Protein AF-A0A183B3U7-F1 (afdb_monomer_lite)

Organism: NCBI:txid27848

pLDDT: mean 74.32, std 21.77, range [24.73, 94.5]

Structure (mmCIF, N/CA/C/O backbone):
data_AF-A0A183B3U7-F1
#
_entry.id   AF-A0A183B3U7-F1
#
loop_
_atom_site.group_PDB
_atom_site.id
_atom_site.type_symbol
_atom_site.label_atom_id
_atom_site.label_alt_id
_atom_site.label_comp_id
_atom_site.label_asym_id
_atom_site.label_entity_id
_atom_site.label_seq_id
_atom_site.pdbx_PDB_ins_code
_atom_site.Cartn_x
_atom_site.Cartn_y
_atom_site.Cartn_z
_atom_site.occupancy
_atom_site.B_iso_or_equiv
_atom_site.auth_seq_id
_atom_site.auth_comp_id
_atom_site.auth_asym_id
_atom_site.auth_atom_id
_atom_site.pdbx_PDB_model_num
ATOM 1 N N . LEU A 1 1 ? -18.648 48.184 16.252 1.00 61.56 1 LEU A N 1
ATOM 2 C CA . LEU A 1 1 ? -17.280 48.719 16.469 1.00 61.56 1 LEU A CA 1
ATOM 3 C C . LEU A 1 1 ? -16.535 48.654 15.134 1.00 61.56 1 LEU A C 1
ATOM 5 O O . LEU A 1 1 ? -16.661 47.648 14.442 1.00 61.56 1 LEU A O 1
ATOM 9 N N . VAL A 1 2 ? -15.839 49.716 14.714 1.00 62.06 2 VAL A N 1
ATOM 10 C CA . VAL A 1 2 ? -15.055 49.701 13.461 1.00 62.06 2 VAL A CA 1
ATOM 11 C C . VAL A 1 2 ? -13.647 49.232 13.795 1.00 62.06 2 VAL A C 1
ATOM 13 O O . VAL A 1 2 ? -12.900 49.945 14.455 1.00 62.06 2 VAL A O 1
ATOM 16 N N . THR A 1 3 ? -13.293 48.023 13.371 1.00 63.97 3 THR A N 1
ATOM 17 C CA . THR A 1 3 ? -11.969 47.449 13.628 1.00 63.97 3 THR A CA 1
ATOM 18 C C . THR A 1 3 ? -11.055 47.758 12.445 1.00 63.97 3 THR A C 1
ATOM 20 O O . THR A 1 3 ? -11.397 47.459 11.293 1.00 63.97 3 THR A O 1
ATOM 23 N N . THR A 1 4 ? -9.897 48.360 12.699 1.00 65.62 4 THR A N 1
ATOM 24 C CA . THR A 1 4 ? -8.846 48.553 11.693 1.00 65.62 4 THR A CA 1
ATOM 25 C C . THR A 1 4 ? -8.012 47.281 11.597 1.00 65.62 4 THR A C 1
ATOM 27 O O . THR A 1 4 ? -7.423 46.857 12.585 1.00 65.62 4 THR A O 1
ATOM 30 N N . ASN A 1 5 ? -7.978 46.651 10.425 1.00 64.38 5 ASN A N 1
ATOM 31 C CA . ASN A 1 5 ? -7.097 45.510 10.170 1.00 64.38 5 ASN A CA 1
ATOM 32 C C . ASN A 1 5 ? -5.674 46.003 9.825 1.00 64.38 5 ASN A C 1
ATOM 34 O O . ASN A 1 5 ? -5.521 47.135 9.363 1.00 64.38 5 ASN A O 1
ATOM 38 N N . GLU A 1 6 ? -4.655 45.153 9.978 1.00 69.25 6 GLU A N 1
ATOM 39 C CA . GLU A 1 6 ? -3.237 45.435 9.673 1.00 69.25 6 GLU A CA 1
ATOM 40 C C . GLU A 1 6 ? -3.009 45.992 8.254 1.00 69.25 6 GLU A C 1
ATOM 42 O O . GLU A 1 6 ? -2.069 46.742 8.015 1.00 69.25 6 GLU A O 1
ATOM 47 N N . ARG A 1 7 ? -3.920 45.713 7.311 1.00 68.25 7 ARG A N 1
ATOM 48 C CA . ARG A 1 7 ? -3.904 46.257 5.938 1.00 68.25 7 ARG A CA 1
ATOM 49 C C . ARG A 1 7 ? -4.627 47.608 5.765 1.00 68.25 7 ARG A C 1
ATOM 51 O O . ARG A 1 7 ? -5.093 47.894 4.665 1.00 68.25 7 ARG A O 1
ATOM 58 N N . GLN A 1 8 ? -4.823 48.390 6.833 1.00 68.56 8 GLN A N 1
ATOM 59 C CA . GLN A 1 8 ? -5.527 49.695 6.876 1.00 68.56 8 GLN A CA 1
ATOM 60 C C . GLN A 1 8 ? -6.968 49.740 6.318 1.00 68.56 8 GLN A C 1
ATOM 62 O O . GLN A 1 8 ? -7.620 50.786 6.343 1.00 68.56 8 GLN A O 1
ATOM 67 N N . LYS A 1 9 ? -7.537 48.616 5.873 1.00 71.62 9 LYS A N 1
ATOM 68 C CA . LYS A 1 9 ? -8.945 48.534 5.470 1.00 71.62 9 LYS A CA 1
ATOM 69 C C . LYS A 1 9 ? -9.831 48.492 6.713 1.00 71.62 9 LYS A C 1
ATOM 71 O O . LYS A 1 9 ? -9.758 47.557 7.513 1.00 71.62 9 LYS A O 1
ATOM 76 N N . ARG A 1 10 ? -10.676 49.514 6.867 1.00 77.19 10 ARG A N 1
ATOM 77 C CA . ARG A 1 10 ? -11.660 49.618 7.952 1.00 77.19 10 ARG A CA 1
ATOM 78 C C . ARG A 1 10 ? -12.820 48.664 7.668 1.00 77.19 10 ARG A C 1
ATOM 80 O O . ARG A 1 10 ? -13.448 48.766 6.618 1.00 77.19 10 ARG A O 1
ATOM 87 N N . ARG A 1 11 ? -13.100 47.736 8.588 1.00 79.00 11 ARG A N 1
ATOM 88 C CA . ARG A 1 11 ? -14.282 46.862 8.526 1.00 79.00 11 ARG A CA 1
ATOM 89 C C . ARG A 1 11 ? -15.207 47.197 9.685 1.00 79.00 11 ARG A C 1
ATOM 91 O O . ARG A 1 11 ? -14.763 47.314 10.827 1.00 79.00 11 ARG A O 1
ATOM 98 N N . MET A 1 12 ? -16.490 47.361 9.389 1.00 80.81 12 MET A N 1
ATOM 99 C CA . MET A 1 12 ? -17.507 47.442 10.428 1.00 80.81 12 MET A CA 1
ATOM 100 C C . MET A 1 12 ? -17.818 46.019 10.893 1.00 80.81 12 MET A C 1
ATOM 102 O O . MET A 1 12 ? -18.227 45.187 10.087 1.00 80.81 12 MET A O 1
ATOM 106 N N . VAL A 1 13 ? -17.608 45.740 12.179 1.00 79.25 13 VAL A N 1
ATOM 107 C CA . VAL A 1 13 ? -17.987 44.466 12.799 1.00 79.25 13 VAL A CA 1
ATOM 108 C C . VAL A 1 13 ? -19.075 44.751 13.829 1.00 79.25 13 VAL A C 1
ATOM 110 O O . VAL A 1 13 ? -18.902 45.567 14.747 1.00 79.25 13 VAL A O 1
ATOM 113 N N . ILE A 1 14 ? -20.223 44.106 13.640 1.00 82.44 14 ILE A N 1
ATOM 114 C CA . ILE A 1 14 ? -21.350 44.150 14.570 1.00 82.44 14 ILE A CA 1
ATOM 115 C C . ILE A 1 14 ? -21.145 43.022 15.579 1.00 82.44 14 ILE A C 1
ATOM 117 O O . ILE A 1 14 ? -20.903 41.877 15.203 1.00 82.44 14 ILE A O 1
ATOM 121 N N . ASN A 1 15 ? -21.198 43.351 16.868 1.00 78.00 15 ASN A N 1
ATOM 122 C CA . ASN A 1 15 ? -21.017 42.365 17.923 1.00 78.00 15 ASN A CA 1
ATOM 123 C C . ASN A 1 15 ? -22.345 41.641 18.187 1.00 78.00 15 ASN A C 1
ATOM 125 O O . ASN A 1 15 ? -23.131 42.048 19.038 1.00 78.00 15 ASN A O 1
ATOM 129 N N . TYR A 1 16 ? -22.606 40.577 17.427 1.00 78.94 16 TYR A N 1
ATOM 130 C CA . TYR A 1 16 ? -23.866 39.834 17.513 1.00 78.94 16 TYR A CA 1
ATOM 131 C C . TYR A 1 16 ? -24.060 39.097 18.847 1.00 78.94 16 TYR A C 1
ATOM 133 O O . TYR A 1 16 ? -25.197 38.782 19.185 1.00 78.94 16 TYR A O 1
ATOM 141 N N . SER A 1 17 ? -22.992 38.879 19.632 1.00 71.19 17 SER A N 1
ATOM 142 C CA . SER A 1 17 ? -23.075 38.228 20.953 1.00 71.19 17 SER A CA 1
ATOM 143 C C . SER A 1 17 ? -23.914 39.014 21.971 1.00 71.19 17 SER A C 1
ATOM 145 O O . SER A 1 17 ? -24.525 38.419 22.853 1.00 71.19 17 SER A O 1
ATOM 147 N N . GLN A 1 18 ? -23.985 40.342 21.823 1.00 67.81 18 GLN A N 1
ATOM 148 C CA . GLN A 1 18 ? -24.781 41.237 22.671 1.00 67.81 18 GLN A CA 1
ATOM 149 C C . GLN A 1 18 ? -26.177 41.521 22.091 1.00 67.81 18 GLN A C 1
ATOM 151 O O . GLN A 1 18 ? -26.965 42.225 22.716 1.00 67.81 18 GLN A O 1
ATOM 156 N N . ALA A 1 19 ? -26.478 41.002 20.897 1.00 71.25 19 ALA A N 1
ATOM 157 C CA . ALA A 1 19 ? -27.678 41.323 20.135 1.00 71.25 19 ALA A CA 1
ATOM 158 C C . ALA A 1 19 ? -28.488 40.053 19.799 1.00 71.25 19 ALA A C 1
ATOM 160 O O . ALA A 1 19 ? -28.692 39.180 20.642 1.00 71.25 19 ALA A O 1
ATOM 161 N N . ILE A 1 20 ? -28.976 39.977 18.560 1.00 70.69 20 ILE A N 1
ATOM 162 C CA . ILE A 1 20 ? -29.996 39.042 18.072 1.00 70.69 20 ILE A CA 1
ATOM 163 C C . ILE A 1 20 ? -29.653 37.568 18.343 1.00 70.69 20 ILE A C 1
ATOM 165 O O . ILE A 1 20 ? -30.571 36.806 18.628 1.00 70.69 20 ILE A O 1
ATOM 169 N N . ASN A 1 21 ? -28.370 37.176 18.383 1.00 73.44 21 ASN A N 1
ATOM 170 C CA . ASN A 1 21 ? -27.986 35.777 18.627 1.00 73.44 21 ASN A CA 1
ATOM 171 C C . ASN A 1 21 ? -28.478 35.217 19.974 1.00 73.44 21 ASN A C 1
ATOM 173 O O . ASN A 1 21 ? -28.599 34.004 20.098 1.00 73.44 21 ASN A O 1
ATOM 177 N N . ARG A 1 22 ? -28.767 36.059 20.981 1.00 73.44 22 ARG A N 1
ATOM 178 C CA . ARG A 1 22 ? -29.360 35.603 22.255 1.00 73.44 22 ARG A CA 1
ATOM 179 C C . ARG A 1 22 ? -30.858 35.297 22.138 1.00 73.44 22 ARG A C 1
ATOM 181 O O . ARG A 1 22 ? -31.382 34.524 22.934 1.00 73.44 22 ARG A O 1
ATOM 188 N N . PHE A 1 23 ? -31.538 35.930 21.187 1.00 77.12 23 PHE A N 1
ATOM 189 C CA . PHE A 1 23 ? -32.989 35.852 21.001 1.00 77.12 23 PHE A CA 1
ATOM 190 C C . PHE A 1 23 ? -33.396 34.969 19.813 1.00 77.12 23 PHE A C 1
ATOM 192 O O . PHE A 1 23 ? -34.581 34.707 19.632 1.00 77.12 23 PHE A O 1
ATOM 199 N N . THR A 1 24 ? -32.437 34.500 19.012 1.00 78.56 24 THR A N 1
ATOM 200 C CA . THR A 1 24 ? -32.657 33.514 17.948 1.00 78.56 24 THR A CA 1
ATOM 201 C C . THR A 1 24 ? -32.387 32.107 18.454 1.00 78.56 24 THR A C 1
ATOM 203 O O . THR A 1 24 ? -31.356 31.866 19.084 1.00 78.56 24 THR A O 1
ATOM 206 N N . LEU A 1 25 ? -33.280 31.172 18.127 1.00 79.75 25 LEU A N 1
ATOM 207 C CA . LEU A 1 25 ? -33.029 29.748 18.314 1.00 79.75 25 LEU A CA 1
ATOM 208 C C . LEU A 1 25 ? -31.779 29.355 17.509 1.00 79.75 25 LEU A C 1
ATOM 210 O O . LEU A 1 25 ? -31.653 29.696 16.332 1.00 79.75 25 LEU A O 1
ATOM 214 N N . LEU A 1 26 ? -30.810 28.723 18.175 1.00 75.88 26 LEU A N 1
ATOM 215 C CA . LEU A 1 26 ? -29.579 28.282 17.530 1.00 75.88 26 LEU A CA 1
ATOM 216 C C . LEU A 1 26 ? -29.853 26.945 16.829 1.00 75.88 26 LEU A C 1
ATOM 218 O O . LEU A 1 26 ? -29.679 25.878 17.415 1.00 75.88 26 LEU A O 1
ATOM 222 N N . ASP A 1 27 ? -30.282 27.011 15.572 1.00 79.44 27 ASP A N 1
ATOM 223 C CA . ASP A 1 27 ? -30.601 25.836 14.750 1.00 79.44 27 ASP A CA 1
ATOM 224 C C . ASP A 1 27 ? -29.316 25.208 14.190 1.00 79.44 27 ASP A C 1
ATOM 226 O O . ASP A 1 27 ? -29.067 25.183 12.982 1.00 79.44 27 ASP A O 1
ATOM 230 N N . ALA A 1 28 ? -28.429 24.760 15.080 1.00 81.81 28 ALA A N 1
ATOM 231 C CA . ALA A 1 28 ? -27.174 24.145 14.680 1.00 81.81 28 ALA A CA 1
ATOM 232 C C . ALA A 1 28 ? -27.459 22.889 13.842 1.00 81.81 28 ALA A C 1
ATOM 234 O O . ALA A 1 28 ? -28.033 21.917 14.333 1.00 81.81 28 ALA A O 1
ATOM 235 N N . TYR A 1 29 ? -27.040 22.908 12.573 1.00 81.88 29 TYR A N 1
ATOM 236 C CA . TYR A 1 29 ? -27.127 21.733 11.713 1.00 81.88 29 TYR A CA 1
ATOM 237 C C . TYR A 1 29 ? -26.327 20.590 12.355 1.00 81.88 29 TYR A C 1
ATOM 239 O O . TYR A 1 29 ? -25.162 20.809 12.711 1.00 81.88 29 TYR A O 1
ATOM 247 N N . PRO A 1 30 ? -26.905 19.385 12.509 1.00 83.25 30 PRO A N 1
ATOM 248 C CA . PRO A 1 30 ? -26.203 18.254 13.096 1.00 83.25 30 PRO A CA 1
ATOM 249 C C . PRO A 1 30 ? -25.119 17.774 12.126 1.00 83.25 30 PRO A C 1
ATOM 251 O O . PRO A 1 30 ? -25.337 16.915 11.272 1.00 83.25 30 PRO A O 1
ATOM 254 N N . LEU A 1 31 ? -23.936 18.374 12.233 1.00 82.69 31 LEU A N 1
ATOM 255 C CA . LEU A 1 31 ? -22.765 17.960 11.479 1.00 82.69 31 LEU A CA 1
ATOM 256 C C . LEU A 1 31 ? -22.239 16.641 12.065 1.00 82.69 31 LEU A C 1
ATOM 258 O O . LEU A 1 31 ? -22.075 16.538 13.285 1.00 82.69 31 LEU A O 1
ATOM 262 N N . PRO A 1 32 ? -21.958 15.632 11.221 1.00 82.31 32 PRO A N 1
ATOM 263 C CA . PRO A 1 32 ? -21.314 14.411 11.679 1.00 82.31 32 PRO A CA 1
ATOM 264 C C . PRO A 1 32 ? -19.932 14.731 12.252 1.00 82.31 32 PRO A C 1
ATOM 266 O O . PRO A 1 32 ? -19.272 15.693 11.843 1.00 82.31 32 PRO A O 1
ATOM 269 N N . ARG A 1 33 ? -19.471 13.905 13.194 1.00 83.44 33 ARG A N 1
ATOM 270 C CA . ARG A 1 33 ? -18.107 14.027 13.711 1.00 83.44 33 ARG A CA 1
ATOM 271 C C . ARG A 1 33 ? -17.104 13.772 12.589 1.00 83.44 33 ARG A C 1
ATOM 273 O O . ARG A 1 33 ? -17.337 12.959 11.696 1.00 83.44 33 ARG A O 1
ATOM 280 N N . ILE A 1 34 ? -15.970 14.467 12.657 1.00 85.38 34 ILE A N 1
ATOM 281 C CA . ILE A 1 34 ? -14.902 14.355 11.655 1.00 85.38 34 ILE A CA 1
ATOM 282 C C . ILE A 1 34 ? -14.415 12.901 11.552 1.00 85.38 34 ILE A C 1
ATOM 284 O O . ILE A 1 34 ? -14.189 12.412 10.449 1.00 85.38 34 ILE A O 1
ATOM 288 N N . ASP A 1 35 ? -14.342 12.180 12.671 1.00 81.44 35 ASP A N 1
ATOM 289 C CA . ASP A 1 35 ? -13.915 10.778 12.697 1.00 81.44 35 ASP A CA 1
ATOM 290 C C . ASP A 1 35 ? -14.863 9.868 11.896 1.00 81.44 35 ASP A C 1
ATOM 292 O O . ASP A 1 35 ? -14.411 9.088 11.053 1.00 81.44 35 ASP A O 1
ATOM 296 N N . ASP A 1 36 ? -16.178 10.045 12.062 1.00 77.75 36 ASP A N 1
ATOM 297 C CA . ASP A 1 36 ? -17.201 9.291 11.327 1.00 77.75 36 ASP A CA 1
ATOM 298 C C . ASP A 1 36 ? -17.082 9.549 9.816 1.00 77.75 36 ASP A C 1
ATOM 300 O O . ASP A 1 36 ? -17.118 8.617 9.006 1.00 77.75 36 ASP A O 1
ATOM 304 N N . LEU A 1 37 ? -16.840 10.806 9.433 1.00 78.06 37 LEU A N 1
ATOM 305 C CA . LEU A 1 37 ? -16.644 11.212 8.043 1.00 78.06 37 LEU A CA 1
ATOM 306 C C . LEU A 1 37 ? -15.375 10.597 7.431 1.00 78.06 37 LEU A C 1
ATOM 308 O O . LEU A 1 37 ? -15.417 10.056 6.323 1.00 78.06 37 LEU A O 1
ATOM 312 N N . THR A 1 38 ? -14.256 10.621 8.161 1.00 78.19 38 THR A N 1
ATOM 313 C CA . THR A 1 38 ? -12.991 10.042 7.679 1.00 78.19 38 THR A CA 1
ATOM 314 C C . THR A 1 38 ? -13.091 8.532 7.477 1.00 78.19 38 THR A C 1
ATOM 316 O O . THR A 1 38 ? -12.584 8.015 6.480 1.00 78.19 38 THR A O 1
ATOM 319 N N . SER A 1 39 ? -13.803 7.824 8.359 1.00 79.12 39 SER A N 1
ATOM 320 C CA . SER A 1 39 ? -14.014 6.378 8.239 1.00 79.12 39 SER A CA 1
ATOM 321 C C . SER A 1 39 ? -14.725 5.997 6.931 1.00 79.12 39 SER A C 1
ATOM 323 O O . SER A 1 39 ? -14.320 5.047 6.255 1.00 79.12 39 SER A O 1
ATOM 325 N N . GLY A 1 40 ? -15.724 6.786 6.517 1.00 83.06 40 GLY A N 1
ATOM 326 C CA . GLY A 1 40 ? -16.429 6.605 5.249 1.00 83.06 40 GLY A CA 1
ATOM 327 C C . GLY A 1 40 ? -15.519 6.822 4.041 1.00 83.06 40 GLY A C 1
ATOM 328 O O . GLY A 1 40 ? -15.540 6.032 3.095 1.00 83.06 40 GLY A O 1
ATOM 329 N N . TRP A 1 41 ? -14.658 7.840 4.090 1.00 86.88 41 TRP A N 1
ATOM 330 C CA . TRP A 1 41 ? -13.725 8.147 3.003 1.00 86.88 41 TRP A CA 1
ATOM 331 C C . TRP A 1 41 ? -12.688 7.052 2.779 1.00 86.88 41 TRP A C 1
ATOM 333 O O . TRP A 1 41 ? -12.402 6.723 1.629 1.00 86.88 41 TRP A O 1
ATOM 343 N N . TYR A 1 42 ? -12.162 6.440 3.843 1.00 89.06 42 TYR A N 1
ATOM 344 C CA . TYR A 1 42 ? -11.202 5.344 3.696 1.00 89.06 42 TYR A CA 1
ATOM 345 C C . TYR A 1 42 ? -11.813 4.125 2.994 1.00 89.06 42 TYR A C 1
ATOM 347 O O . TYR A 1 42 ? -11.150 3.500 2.167 1.00 89.06 42 TYR A O 1
ATOM 355 N N . ARG A 1 43 ? -13.089 3.812 3.261 1.00 88.75 43 ARG A N 1
ATOM 356 C CA . ARG A 1 43 ? -13.798 2.712 2.583 1.00 88.75 43 ARG A CA 1
ATOM 357 C C . ARG A 1 43 ? -13.990 2.992 1.094 1.00 88.75 43 ARG A C 1
ATOM 359 O O . ARG A 1 43 ? -13.715 2.119 0.278 1.00 88.75 43 ARG A O 1
ATOM 366 N N . VAL A 1 44 ? -14.398 4.212 0.740 1.00 91.81 44 VAL A N 1
ATOM 367 C CA . VAL A 1 44 ? -14.530 4.631 -0.667 1.00 91.81 44 VAL A CA 1
ATOM 368 C C . VAL A 1 44 ? -13.170 4.618 -1.367 1.00 91.81 44 VAL A C 1
ATOM 370 O O . VAL A 1 44 ? -13.053 4.113 -2.479 1.00 91.81 44 VAL A O 1
ATOM 373 N N . ALA A 1 45 ? -12.116 5.105 -0.710 1.00 93.62 45 ALA A N 1
ATOM 374 C CA . ALA A 1 45 ? -10.763 5.076 -1.259 1.00 93.62 45 ALA A CA 1
ATOM 375 C C . ALA A 1 45 ? -10.270 3.639 -1.516 1.00 93.62 45 ALA A C 1
ATOM 377 O O . ALA A 1 45 ? -9.638 3.374 -2.542 1.00 93.62 45 ALA A O 1
ATOM 378 N N . LEU A 1 46 ? -10.590 2.687 -0.633 1.00 92.88 46 LEU A N 1
ATOM 379 C CA . LEU A 1 46 ? -10.277 1.273 -0.850 1.00 92.88 46 LEU A CA 1
ATOM 380 C C . LEU A 1 46 ? -11.005 0.679 -2.061 1.00 92.88 46 LEU A C 1
ATOM 382 O O . LEU A 1 46 ? -10.380 -0.061 -2.821 1.00 92.88 46 LEU A O 1
ATOM 386 N N . ASP A 1 47 ? -12.278 1.017 -2.270 1.00 92.81 47 ASP A N 1
ATOM 387 C CA . ASP A 1 47 ? -13.021 0.589 -3.463 1.00 92.81 47 ASP A CA 1
ATOM 388 C C . ASP A 1 47 ? -12.393 1.163 -4.741 1.00 92.81 47 ASP A C 1
ATOM 390 O O . ASP A 1 47 ? -12.098 0.431 -5.686 1.00 92.81 47 ASP A O 1
ATOM 394 N N . VAL A 1 48 ? -12.070 2.459 -4.745 1.00 93.62 48 VAL A N 1
ATOM 395 C CA . VAL A 1 48 ? -11.425 3.112 -5.895 1.00 93.62 48 VAL A CA 1
ATOM 396 C C . VAL A 1 48 ? -10.079 2.463 -6.220 1.00 93.62 48 VAL A C 1
ATOM 398 O O . VAL A 1 48 ? -9.821 2.150 -7.381 1.00 93.62 48 VAL A O 1
ATOM 401 N N . THR A 1 49 ? -9.226 2.210 -5.220 1.00 93.50 49 THR A N 1
ATOM 402 C CA . THR A 1 49 ? -7.933 1.538 -5.460 1.00 93.50 49 THR A CA 1
ATOM 403 C C . THR A 1 49 ? -8.111 0.124 -6.007 1.00 93.50 49 THR A C 1
ATOM 405 O O . THR A 1 49 ? -7.389 -0.254 -6.927 1.00 93.50 49 THR A O 1
ATOM 408 N N . TYR A 1 50 ? -9.092 -0.633 -5.506 1.00 91.12 50 TYR A N 1
ATOM 409 C CA . TYR A 1 50 ? -9.415 -1.970 -6.009 1.00 91.12 50 TYR A CA 1
ATOM 410 C C . TYR A 1 50 ? -9.863 -1.939 -7.475 1.00 91.12 50 TYR A C 1
ATOM 412 O O . TYR A 1 50 ? -9.375 -2.721 -8.291 1.00 91.12 50 TYR A O 1
ATOM 420 N N . ARG A 1 51 ? -10.750 -1.006 -7.835 1.00 91.94 51 ARG A N 1
ATOM 421 C CA . ARG A 1 51 ? -11.253 -0.856 -9.210 1.00 91.94 51 ARG A CA 1
ATOM 422 C C . ARG A 1 51 ? -10.156 -0.421 -10.169 1.00 91.94 51 ARG A C 1
ATOM 424 O O . ARG A 1 51 ? -10.073 -0.950 -11.272 1.00 91.94 51 ARG A O 1
ATOM 431 N N . LEU A 1 52 ? -9.280 0.489 -9.739 1.00 92.38 52 LEU 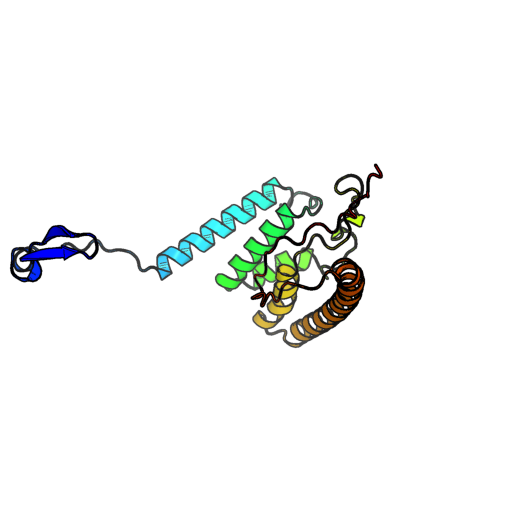A N 1
ATOM 432 C CA . LEU A 1 52 ? -8.100 0.856 -10.517 1.00 92.38 52 LEU A CA 1
ATOM 433 C C . LEU A 1 52 ? -7.232 -0.377 -10.773 1.00 92.38 52 LEU A C 1
ATOM 435 O O . LEU A 1 52 ? -6.977 -0.699 -11.925 1.00 92.38 52 LEU A O 1
ATOM 439 N N . LEU A 1 53 ? -6.834 -1.101 -9.727 1.00 90.62 53 LEU A N 1
ATOM 440 C CA . LEU A 1 53 ? -6.016 -2.312 -9.852 1.00 90.62 53 LEU A CA 1
ATOM 441 C C . LEU A 1 53 ? -6.662 -3.370 -10.752 1.00 90.62 53 LEU A C 1
ATOM 443 O O . LEU A 1 53 ? -5.987 -3.936 -11.609 1.00 90.62 53 LEU A O 1
ATOM 447 N N . SER A 1 54 ? -7.970 -3.576 -10.617 1.00 89.75 54 SER A N 1
ATOM 448 C CA . SER A 1 54 ? -8.736 -4.496 -11.462 1.00 89.75 54 SER A CA 1
ATOM 449 C C . SER A 1 54 ? -8.683 -4.089 -12.936 1.00 89.75 54 SER A C 1
ATOM 451 O O . SER A 1 54 ? -8.426 -4.933 -13.789 1.00 89.75 54 SER A O 1
ATOM 453 N N . ASN A 1 55 ? -8.832 -2.795 -13.241 1.00 89.19 55 ASN A N 1
ATOM 454 C CA . ASN A 1 55 ? -8.708 -2.277 -14.608 1.00 89.19 55 ASN A CA 1
ATOM 455 C C . ASN A 1 55 ? -7.291 -2.447 -15.179 1.00 89.19 55 ASN A C 1
ATOM 457 O O . ASN A 1 55 ? -7.135 -2.602 -16.386 1.00 89.19 55 ASN A O 1
ATOM 461 N N . TRP A 1 56 ? -6.265 -2.425 -14.325 1.00 86.00 56 TRP A N 1
ATOM 462 C CA . TRP A 1 56 ? -4.869 -2.674 -14.703 1.00 86.00 56 TRP A CA 1
ATOM 463 C C . TRP A 1 56 ? -4.508 -4.166 -14.765 1.00 86.00 56 TRP A C 1
ATOM 465 O O . TRP A 1 56 ? -3.337 -4.487 -14.935 1.00 86.00 56 TRP A O 1
ATOM 475 N N . GLY A 1 57 ? -5.478 -5.079 -14.636 1.00 84.69 57 GLY A N 1
ATOM 476 C CA . GLY A 1 57 ? -5.246 -6.522 -14.751 1.00 84.69 57 GLY A CA 1
ATOM 477 C C . GLY A 1 57 ? -4.715 -7.187 -13.477 1.00 84.69 57 GLY A C 1
ATOM 478 O O . GLY A 1 57 ? -4.146 -8.269 -13.554 1.00 84.69 57 GLY A O 1
ATOM 479 N N . TYR A 1 58 ? -4.891 -6.565 -12.304 1.00 83.25 58 TYR A N 1
ATOM 480 C CA . TYR A 1 58 ? -4.602 -7.165 -10.988 1.00 83.25 58 TYR A CA 1
ATOM 481 C C . TYR A 1 58 ? -5.849 -7.766 -10.312 1.00 83.25 58 TYR A C 1
ATOM 483 O O . TYR A 1 58 ? -5.908 -7.877 -9.088 1.00 83.25 58 TYR A O 1
ATOM 491 N N . GLY A 1 59 ? -6.874 -8.112 -11.095 1.00 76.38 59 GLY A N 1
ATOM 492 C CA . GLY A 1 59 ? -8.105 -8.727 -10.600 1.00 76.38 59 GLY A CA 1
ATOM 493 C C . GLY A 1 59 ? -7.985 -10.242 -10.407 1.00 76.38 59 GLY A C 1
ATOM 494 O O . GLY A 1 59 ? -7.177 -10.904 -11.046 1.00 76.38 59 GLY A O 1
ATOM 495 N N . GLU A 1 60 ? -8.861 -10.800 -9.573 1.00 62.44 60 GLU A N 1
ATOM 496 C CA . GLU A 1 60 ? -8.898 -12.221 -9.177 1.00 62.44 60 GLU A CA 1
ATOM 497 C C . GLU A 1 60 ? -9.038 -13.207 -10.362 1.00 62.44 60 GLU A C 1
ATOM 499 O O . GLU A 1 60 ? -8.686 -14.376 -10.247 1.00 62.44 60 GLU A O 1
ATOM 504 N N . ALA A 1 61 ? -9.514 -12.730 -11.520 1.00 57.91 61 ALA A N 1
ATOM 505 C CA . ALA A 1 61 ? -9.794 -13.531 -12.714 1.00 57.91 61 ALA A CA 1
ATOM 506 C C . ALA A 1 61 ? -8.748 -13.413 -13.843 1.00 57.91 61 ALA A C 1
ATOM 508 O O . ALA A 1 61 ? -8.882 -14.092 -14.860 1.00 57.91 61 ALA A O 1
ATOM 509 N N . GLN A 1 62 ? -7.730 -12.552 -13.721 1.00 54.44 62 GLN A N 1
ATOM 510 C CA . GLN A 1 62 ? -6.752 -12.315 -14.790 1.00 54.44 62 GLN A CA 1
ATOM 511 C C . GLN A 1 62 ? -5.327 -12.433 -14.244 1.00 54.44 62 GLN A C 1
ATOM 513 O O . GLN A 1 62 ? -4.981 -11.808 -13.247 1.00 54.44 62 GLN A O 1
ATOM 518 N N . GLY A 1 63 ? -4.509 -13.273 -14.891 1.00 53.69 63 GLY A N 1
ATOM 519 C CA . GLY A 1 63 ? -3.101 -13.466 -14.545 1.00 53.69 63 GLY A CA 1
ATOM 520 C C . GLY A 1 63 ? -2.378 -12.122 -14.502 1.00 53.69 63 GLY A C 1
ATOM 521 O O . GLY A 1 63 ? -2.384 -11.393 -15.492 1.00 53.69 63 GLY A O 1
ATOM 522 N N . GLY A 1 64 ? -1.825 -11.800 -13.331 1.00 66.31 64 GLY A N 1
ATOM 523 C CA . GLY A 1 64 ? -1.398 -10.451 -12.966 1.00 66.31 64 GLY A CA 1
ATOM 524 C C . GLY A 1 64 ? -0.546 -9.752 -14.026 1.00 66.31 64 GLY A C 1
ATOM 525 O O . GLY A 1 64 ? 0.442 -10.301 -14.515 1.00 66.31 64 GLY A O 1
ATOM 526 N N . ALA A 1 65 ? -0.922 -8.515 -14.348 1.00 77.00 65 ALA A N 1
ATOM 527 C CA . ALA A 1 65 ? -0.165 -7.658 -15.250 1.00 77.00 65 ALA A CA 1
ATOM 528 C C . ALA A 1 65 ? 1.247 -7.336 -14.717 1.00 77.00 65 ALA A C 1
ATOM 530 O O . ALA A 1 65 ? 1.525 -7.394 -13.512 1.00 77.00 65 ALA A O 1
ATOM 531 N N . ALA A 1 66 ? 2.149 -6.950 -15.624 1.00 81.50 66 ALA A N 1
ATOM 532 C CA . ALA A 1 66 ? 3.501 -6.528 -15.269 1.00 81.50 66 ALA A CA 1
ATOM 533 C C . ALA A 1 66 ? 3.474 -5.308 -14.333 1.00 81.50 66 ALA A C 1
ATOM 535 O O . ALA A 1 66 ? 2.739 -4.345 -14.559 1.00 81.50 66 ALA A O 1
ATOM 536 N N . LEU A 1 67 ? 4.295 -5.348 -13.279 1.00 86.06 67 LEU A N 1
ATOM 537 C CA . LEU A 1 67 ? 4.368 -4.269 -12.301 1.00 86.06 67 LEU A CA 1
ATOM 538 C C . LEU A 1 67 ? 4.966 -3.015 -12.936 1.00 86.06 67 LEU A C 1
ATOM 540 O O . LEU A 1 67 ? 6.133 -2.980 -13.298 1.00 86.06 67 LEU A O 1
ATOM 544 N N . THR A 1 68 ? 4.165 -1.960 -13.030 1.00 88.94 68 THR A N 1
ATOM 545 C CA . THR A 1 68 ? 4.613 -0.621 -13.424 1.00 88.94 68 THR A CA 1
ATOM 546 C C . THR A 1 68 ? 4.877 0.234 -12.174 1.00 88.94 68 THR A C 1
ATOM 548 O O . THR A 1 68 ? 4.324 -0.041 -11.102 1.00 88.94 68 THR A O 1
ATOM 551 N N . PRO A 1 69 ? 5.675 1.317 -12.255 1.00 88.88 69 PRO A N 1
ATOM 552 C CA . PRO A 1 69 ? 5.865 2.216 -11.116 1.00 88.88 69 PRO A CA 1
ATOM 553 C C . PRO A 1 69 ? 4.551 2.880 -10.676 1.00 88.88 69 PRO A C 1
ATOM 555 O O . PRO A 1 69 ? 4.363 3.146 -9.492 1.00 88.88 69 PRO A O 1
ATOM 558 N N . PHE A 1 70 ? 3.618 3.102 -11.606 1.00 89.62 70 PHE A N 1
ATOM 559 C CA . PHE A 1 70 ? 2.296 3.647 -11.300 1.00 89.62 70 PHE A CA 1
ATOM 560 C C . PHE A 1 70 ? 1.438 2.649 -10.512 1.00 89.62 70 PHE A C 1
ATOM 562 O O . PHE A 1 70 ? 0.898 2.983 -9.459 1.00 89.62 70 PHE A O 1
ATOM 569 N N . THR A 1 71 ? 1.370 1.394 -10.959 1.00 91.25 71 THR A N 1
ATOM 570 C CA . THR A 1 71 ? 0.625 0.347 -10.245 1.00 91.25 71 THR A CA 1
ATOM 571 C C . THR A 1 71 ? 1.244 0.062 -8.876 1.00 91.25 71 THR A C 1
ATOM 573 O O . THR A 1 71 ? 0.511 -0.136 -7.911 1.00 91.25 71 THR A O 1
ATOM 576 N N . ALA A 1 72 ? 2.573 0.144 -8.740 1.00 90.38 72 ALA A N 1
ATOM 577 C CA . ALA A 1 72 ? 3.253 0.043 -7.447 1.00 90.38 72 ALA A CA 1
ATOM 578 C C . ALA A 1 72 ? 2.852 1.165 -6.465 1.00 90.38 72 ALA A C 1
ATOM 580 O O . ALA A 1 72 ? 2.716 0.916 -5.266 1.00 90.38 72 ALA A O 1
ATOM 581 N N . GLN A 1 73 ? 2.619 2.390 -6.950 1.00 92.00 73 GLN A N 1
ATOM 582 C CA . GLN A 1 73 ? 2.107 3.490 -6.120 1.00 92.00 73 GLN A CA 1
ATOM 583 C C . GLN A 1 73 ? 0.661 3.255 -5.674 1.00 92.00 73 GLN A C 1
ATOM 585 O O . GLN A 1 73 ? 0.329 3.541 -4.523 1.00 92.00 73 GLN A O 1
ATOM 590 N N . ILE A 1 74 ? -0.188 2.706 -6.548 1.00 93.19 74 ILE A N 1
ATOM 591 C CA . ILE A 1 74 ? -1.566 2.350 -6.180 1.00 93.19 74 ILE A CA 1
ATOM 592 C C . ILE A 1 74 ? -1.560 1.257 -5.107 1.00 93.19 74 ILE A C 1
ATOM 594 O O . ILE A 1 74 ? -2.273 1.381 -4.112 1.00 93.19 74 ILE A O 1
ATOM 598 N N . TRP A 1 75 ? -0.714 0.235 -5.258 1.00 93.19 75 TRP A N 1
ATOM 599 C CA . TRP A 1 75 ? -0.510 -0.792 -4.235 1.00 93.19 75 TRP A CA 1
ATOM 600 C C . TRP A 1 75 ? -0.062 -0.192 -2.902 1.00 93.19 75 TRP A C 1
ATOM 602 O O . TRP A 1 75 ? -0.665 -0.477 -1.869 1.00 93.19 75 TRP A O 1
ATOM 612 N N . LEU A 1 76 ? 0.931 0.703 -2.911 1.00 93.56 76 LEU A N 1
ATOM 613 C CA . LEU A 1 76 ? 1.361 1.411 -1.702 1.00 93.56 76 LEU A CA 1
ATOM 614 C C . LEU A 1 76 ? 0.199 2.161 -1.032 1.00 93.56 76 LEU A C 1
ATOM 616 O O . LEU A 1 76 ? 0.023 2.052 0.181 1.00 93.56 76 LEU A O 1
ATOM 620 N N . ALA A 1 77 ? -0.600 2.901 -1.807 1.00 93.69 77 ALA A N 1
ATOM 621 C CA . ALA A 1 77 ? -1.763 3.615 -1.287 1.00 93.69 77 ALA A CA 1
ATOM 622 C C . ALA A 1 77 ? -2.796 2.649 -0.688 1.00 93.69 77 ALA A C 1
ATOM 624 O O . ALA A 1 77 ? -3.305 2.894 0.405 1.00 93.69 77 ALA A O 1
ATOM 625 N N . ARG A 1 78 ? -3.058 1.521 -1.356 1.00 94.25 78 ARG A N 1
ATOM 626 C CA . ARG A 1 78 ? -3.975 0.482 -0.882 1.00 94.25 78 ARG A CA 1
ATOM 627 C C . ARG A 1 78 ? -3.537 -0.101 0.460 1.00 94.25 78 ARG A C 1
ATOM 629 O O . ARG A 1 78 ? -4.333 -0.116 1.396 1.00 94.25 78 ARG A O 1
ATOM 636 N N . PHE A 1 79 ? -2.276 -0.505 0.599 1.00 93.81 79 PHE A N 1
ATOM 637 C CA . PHE A 1 79 ? -1.775 -1.041 1.868 1.00 93.81 79 PHE A CA 1
ATOM 638 C C . PHE A 1 79 ? -1.766 0.007 2.983 1.00 93.81 79 PHE A C 1
ATOM 640 O O . PHE A 1 79 ? -2.149 -0.298 4.113 1.00 93.81 79 PHE A O 1
ATOM 647 N N . ALA A 1 80 ? -1.407 1.255 2.668 1.00 92.81 80 ALA A N 1
ATOM 648 C CA . ALA A 1 80 ? -1.486 2.348 3.631 1.00 92.81 80 ALA A CA 1
ATOM 649 C C . ALA A 1 80 ? -2.923 2.537 4.151 1.00 92.81 80 ALA A C 1
ATOM 651 O O . ALA A 1 80 ? -3.122 2.678 5.357 1.00 92.81 80 ALA A O 1
ATOM 652 N N . LEU A 1 81 ? -3.930 2.483 3.273 1.00 92.50 81 LEU A N 1
ATOM 653 C CA . LEU A 1 81 ? -5.344 2.560 3.653 1.00 92.50 81 LEU A CA 1
ATOM 654 C C . LEU A 1 81 ? -5.787 1.362 4.508 1.00 92.50 81 LEU A C 1
ATOM 656 O O . LEU A 1 81 ? -6.458 1.556 5.522 1.00 92.50 81 LEU A O 1
ATOM 660 N N . LEU A 1 82 ? -5.390 0.138 4.146 1.00 92.75 82 LEU A N 1
ATOM 661 C CA . LEU A 1 82 ? -5.740 -1.073 4.900 1.00 92.75 82 LEU A CA 1
ATOM 662 C C . LEU A 1 82 ? -5.178 -1.049 6.328 1.00 92.75 82 LEU A C 1
ATOM 664 O O . LEU A 1 82 ? -5.901 -1.362 7.275 1.00 92.75 82 LEU A O 1
ATOM 668 N N . ILE A 1 83 ? -3.929 -0.602 6.496 1.00 91.38 83 ILE A N 1
ATOM 669 C CA . ILE A 1 83 ? -3.301 -0.431 7.815 1.00 91.38 83 ILE A CA 1
ATOM 670 C C . ILE A 1 83 ? -4.031 0.636 8.631 1.00 91.38 83 ILE A C 1
ATOM 672 O O . ILE A 1 83 ? -4.284 0.436 9.818 1.00 91.38 83 ILE A O 1
ATOM 676 N N . ARG A 1 84 ? -4.438 1.751 8.008 1.00 89.88 84 ARG A N 1
ATOM 677 C CA . ARG A 1 84 ? -5.215 2.797 8.697 1.00 89.88 84 ARG A CA 1
ATOM 678 C C . ARG A 1 84 ? -6.568 2.297 9.196 1.00 89.88 84 ARG A C 1
ATOM 680 O O . ARG A 1 84 ? -6.967 2.671 10.295 1.00 89.88 84 ARG A O 1
ATOM 687 N N . ILE A 1 85 ? -7.236 1.435 8.431 1.00 91.12 85 ILE A N 1
ATOM 688 C CA . ILE A 1 85 ? -8.507 0.801 8.820 1.00 91.12 85 ILE A CA 1
ATOM 689 C C . ILE A 1 85 ? -8.286 -0.392 9.775 1.00 91.12 85 ILE A C 1
ATOM 691 O O . ILE A 1 85 ? -9.243 -0.923 10.332 1.00 91.12 85 ILE A O 1
ATOM 695 N N . ARG A 1 86 ? -7.028 -0.784 10.027 1.00 91.19 86 ARG A N 1
ATOM 696 C CA . ARG A 1 86 ? -6.631 -1.954 10.831 1.00 91.19 86 ARG A CA 1
ATOM 697 C C . ARG A 1 86 ? -7.119 -3.289 10.269 1.00 91.19 86 ARG A C 1
ATOM 699 O O . ARG A 1 86 ? -7.264 -4.262 11.004 1.00 91.19 86 ARG A O 1
ATOM 706 N N . ASN A 1 87 ? -7.356 -3.354 8.960 1.00 92.88 87 ASN A N 1
ATOM 707 C CA . ASN A 1 87 ? -7.704 -4.601 8.291 1.00 92.88 87 ASN A CA 1
ATOM 708 C C . ASN A 1 87 ? -6.427 -5.326 7.840 1.00 92.88 87 ASN A C 1
ATOM 710 O O . ASN A 1 87 ? -6.078 -5.346 6.657 1.00 92.88 87 ASN A O 1
ATOM 714 N N . TYR A 1 88 ? -5.696 -5.865 8.816 1.00 94.50 88 TYR A N 1
ATOM 715 C CA . TYR A 1 88 ? -4.381 -6.467 8.591 1.00 94.50 88 TYR A CA 1
ATOM 716 C C . TYR A 1 88 ? -4.451 -7.815 7.872 1.00 94.50 88 TYR A C 1
ATOM 718 O O . TYR A 1 88 ? -3.542 -8.135 7.118 1.00 94.50 88 TYR A O 1
ATOM 726 N N . GLU A 1 89 ? -5.531 -8.578 8.050 1.00 92.38 89 GLU A N 1
ATOM 727 C CA . GLU A 1 89 ? -5.695 -9.886 7.404 1.00 92.38 89 GLU A CA 1
ATOM 728 C C . GLU A 1 89 ? -5.815 -9.764 5.882 1.00 92.38 89 GLU A C 1
ATOM 730 O O . GLU A 1 89 ? -5.148 -10.478 5.133 1.00 92.38 89 GLU A O 1
ATOM 735 N N . VAL A 1 90 ? -6.637 -8.822 5.403 1.00 92.50 90 VAL A N 1
ATOM 736 C CA . VAL A 1 90 ? -6.755 -8.551 3.963 1.00 92.50 90 VAL A CA 1
ATOM 737 C C . VAL A 1 90 ? -5.440 -7.997 3.422 1.00 92.50 90 VAL A C 1
ATOM 739 O O . VAL A 1 90 ? -4.996 -8.410 2.352 1.00 92.50 90 VAL A O 1
ATOM 742 N N . ALA A 1 91 ? -4.789 -7.114 4.182 1.00 93.56 91 ALA A N 1
ATOM 743 C CA . ALA A 1 91 ? -3.496 -6.564 3.802 1.00 93.56 91 ALA A CA 1
ATOM 744 C C . ALA A 1 91 ? -2.423 -7.654 3.667 1.00 93.56 91 ALA A C 1
ATOM 746 O O . ALA A 1 91 ? -1.669 -7.632 2.700 1.00 93.56 91 ALA A O 1
ATOM 747 N N . GLU A 1 92 ? -2.370 -8.626 4.583 1.00 91.81 92 GLU A N 1
ATOM 748 C CA . GLU A 1 92 ? -1.447 -9.762 4.496 1.00 91.81 92 GLU A CA 1
ATOM 749 C C . GLU A 1 92 ? -1.724 -10.606 3.260 1.00 91.81 92 GLU A C 1
ATOM 751 O O . GLU A 1 92 ? -0.797 -10.903 2.514 1.00 91.81 92 GLU A O 1
ATOM 756 N N . ARG A 1 93 ? -2.988 -10.972 3.027 1.00 91.75 93 ARG A N 1
ATOM 757 C CA . ARG A 1 93 ? -3.378 -11.823 1.898 1.00 91.75 93 ARG A CA 1
ATOM 758 C C . ARG A 1 93 ? -2.968 -11.208 0.567 1.00 91.75 93 ARG A C 1
ATOM 760 O O . ARG A 1 93 ? -2.401 -11.892 -0.280 1.00 91.75 93 ARG A O 1
ATOM 767 N N . GLU A 1 94 ? -3.239 -9.919 0.393 1.00 91.31 94 GLU A N 1
ATOM 768 C CA . GLU A 1 94 ? -2.853 -9.198 -0.815 1.00 91.31 94 GLU A CA 1
ATOM 769 C C . GLU A 1 94 ? -1.338 -9.046 -0.923 1.00 91.31 94 GLU A C 1
ATOM 771 O O . GLU A 1 94 ? -0.772 -9.234 -1.997 1.00 91.31 94 GLU A O 1
ATOM 776 N N . LEU A 1 95 ? -0.653 -8.754 0.181 1.00 90.69 95 LEU A N 1
ATOM 777 C CA . LEU A 1 95 ? 0.791 -8.557 0.169 1.00 90.69 95 LEU A CA 1
ATOM 778 C C . LEU A 1 95 ? 1.566 -9.869 -0.017 1.00 90.69 95 LEU A C 1
ATOM 780 O O . LEU A 1 95 ? 2.640 -9.865 -0.614 1.00 90.69 95 LEU A O 1
ATOM 784 N N . ALA A 1 96 ? 1.003 -10.997 0.418 1.00 89.12 96 ALA A N 1
ATOM 785 C CA . ALA A 1 96 ? 1.566 -12.328 0.222 1.00 89.12 96 ALA A CA 1
ATOM 786 C C . ALA A 1 96 ? 1.735 -12.676 -1.265 1.00 89.12 96 ALA A C 1
ATOM 788 O O . ALA A 1 96 ? 2.653 -13.420 -1.604 1.00 89.12 96 ALA A O 1
ATOM 789 N N . THR A 1 97 ? 0.930 -12.086 -2.162 1.00 86.62 97 THR A N 1
ATOM 790 C CA . THR A 1 97 ? 1.081 -12.263 -3.620 1.00 86.62 97 THR A CA 1
ATOM 791 C C . THR A 1 97 ? 2.430 -11.768 -4.147 1.00 86.62 97 THR A C 1
ATOM 793 O O . THR A 1 97 ? 2.936 -12.295 -5.135 1.00 86.62 97 THR A O 1
ATOM 796 N N . PHE A 1 98 ? 3.052 -10.798 -3.469 1.00 85.44 98 PHE A N 1
ATOM 797 C CA . PHE A 1 98 ? 4.370 -10.276 -3.826 1.00 85.44 98 PHE A CA 1
ATOM 798 C C . PHE A 1 98 ? 5.535 -11.082 -3.230 1.00 85.44 98 PHE A C 1
ATOM 800 O O . PHE A 1 98 ? 6.690 -10.868 -3.612 1.00 85.44 98 PHE A O 1
ATOM 807 N N . GLY A 1 99 ? 5.263 -11.985 -2.284 1.00 85.62 99 GLY A N 1
ATOM 808 C CA . GLY A 1 99 ? 6.284 -12.774 -1.601 1.00 85.62 99 GLY A CA 1
ATOM 809 C C . GLY A 1 99 ? 7.344 -11.900 -0.923 1.00 85.62 99 GLY A C 1
ATOM 810 O O . GLY A 1 99 ? 7.041 -11.100 -0.044 1.00 85.62 99 GLY A O 1
ATOM 811 N N . THR A 1 100 ? 8.609 -12.055 -1.321 1.00 83.81 100 THR A N 1
ATOM 812 C CA . THR A 1 100 ? 9.763 -11.389 -0.689 1.00 83.81 100 THR A CA 1
ATOM 813 C C . THR A 1 100 ? 10.074 -9.986 -1.223 1.00 83.81 100 THR A C 1
ATOM 815 O O . THR A 1 100 ? 11.013 -9.368 -0.731 1.00 83.81 100 THR A O 1
ATOM 818 N N . LEU A 1 101 ? 9.319 -9.456 -2.199 1.00 85.31 101 LEU A N 1
ATOM 819 C CA . LEU A 1 101 ? 9.528 -8.127 -2.822 1.00 85.31 101 LEU A CA 1
ATOM 820 C C . LEU A 1 101 ? 10.910 -7.893 -3.479 1.00 85.31 101 LEU A C 1
ATOM 822 O O . LEU A 1 101 ? 11.184 -6.788 -3.948 1.00 85.31 101 LEU A O 1
ATOM 826 N N . ASP A 1 102 ? 11.756 -8.921 -3.548 1.00 84.88 102 ASP A N 1
ATOM 827 C CA . ASP A 1 102 ? 13.083 -8.909 -4.184 1.00 84.88 102 ASP A CA 1
ATOM 828 C C . ASP A 1 102 ? 13.144 -9.858 -5.400 1.00 84.88 102 ASP A C 1
ATOM 830 O O . ASP A 1 102 ? 14.216 -10.225 -5.877 1.00 84.88 102 ASP A O 1
ATOM 834 N N . ALA A 1 103 ? 11.985 -10.280 -5.910 1.00 85.19 103 ALA A N 1
ATOM 835 C CA . ALA A 1 103 ? 11.895 -11.128 -7.089 1.00 85.19 103 ALA A CA 1
ATOM 836 C C . ALA A 1 103 ? 12.333 -10.367 -8.364 1.00 85.19 103 ALA A C 1
ATOM 838 O O . ALA A 1 103 ? 12.152 -9.150 -8.453 1.00 85.19 103 ALA A O 1
ATOM 839 N N . PRO A 1 104 ? 12.910 -11.045 -9.376 1.00 83.69 104 PRO A N 1
ATOM 840 C CA . PRO A 1 104 ? 13.486 -10.382 -10.552 1.00 83.69 104 PRO A CA 1
ATOM 841 C C . PRO A 1 104 ? 12.458 -9.561 -11.346 1.00 83.69 104 PRO A C 1
ATOM 843 O O . PRO A 1 104 ? 12.791 -8.508 -11.879 1.00 83.69 104 PRO A O 1
ATOM 846 N N . ASN A 1 105 ? 11.191 -9.982 -11.345 1.00 84.31 105 ASN A N 1
ATOM 847 C CA . ASN A 1 105 ? 10.055 -9.284 -11.962 1.00 84.31 105 ASN A CA 1
ATOM 848 C C . ASN A 1 105 ? 9.731 -7.913 -11.332 1.00 84.31 105 ASN A C 1
ATOM 850 O O . ASN A 1 105 ? 8.923 -7.162 -11.871 1.00 84.31 105 ASN A O 1
ATOM 854 N N . VAL A 1 106 ? 10.327 -7.590 -10.184 1.00 85.94 106 VAL A N 1
ATOM 855 C CA . VAL A 1 106 ? 10.166 -6.306 -9.488 1.00 85.94 106 VAL A CA 1
ATOM 856 C C . VAL A 1 106 ? 11.184 -5.263 -9.964 1.00 85.94 106 VAL A C 1
ATOM 858 O O . VAL A 1 106 ? 11.048 -4.072 -9.674 1.00 85.94 106 VAL A O 1
ATOM 861 N N . TYR A 1 107 ? 12.217 -5.676 -10.691 1.00 87.75 107 TYR A N 1
ATOM 862 C CA . TYR A 1 107 ? 13.267 -4.780 -11.162 1.00 87.75 107 TYR A CA 1
ATOM 863 C C . TYR A 1 107 ? 12.968 -4.265 -12.568 1.00 87.75 107 TYR A C 1
ATOM 865 O O . TYR A 1 107 ? 12.439 -4.992 -13.409 1.00 87.75 107 TYR A O 1
ATOM 873 N N . PHE A 1 108 ? 13.367 -3.020 -12.846 1.00 88.06 108 PHE A N 1
ATOM 874 C CA . PHE A 1 108 ? 13.238 -2.418 -14.183 1.00 88.06 108 PHE A CA 1
ATOM 875 C C . PHE A 1 108 ? 13.980 -3.223 -15.260 1.00 88.06 108 PHE A C 1
ATOM 877 O O . PHE A 1 108 ? 13.552 -3.273 -16.408 1.00 88.06 108 PHE A O 1
ATOM 884 N N . GLU A 1 109 ? 15.047 -3.913 -14.859 1.00 88.12 109 GLU A N 1
ATOM 885 C CA . GLU A 1 109 ? 15.898 -4.743 -15.714 1.00 88.12 109 GLU A CA 1
ATOM 886 C C . GLU A 1 109 ? 15.160 -5.947 -16.316 1.00 88.12 109 GLU A C 1
ATOM 888 O O . GLU A 1 109 ? 15.585 -6.473 -17.340 1.00 88.12 109 GLU A O 1
ATOM 893 N N . SER A 1 110 ? 14.036 -6.364 -15.722 1.00 86.19 110 SER A N 1
ATOM 894 C CA . SER A 1 110 ? 13.223 -7.471 -16.240 1.00 86.19 110 SER A CA 1
ATOM 895 C C . SER A 1 110 ? 12.460 -7.133 -17.525 1.00 86.19 110 SER A C 1
ATOM 897 O O . SER A 1 110 ? 12.058 -8.044 -18.245 1.00 86.19 110 SER A O 1
ATOM 899 N N . ALA A 1 111 ? 12.276 -5.844 -17.827 1.00 84.38 111 ALA A N 1
ATOM 900 C CA . ALA A 1 111 ? 11.539 -5.367 -18.994 1.00 84.38 111 ALA A CA 1
ATOM 901 C C . ALA A 1 111 ? 12.333 -4.264 -19.720 1.00 84.38 111 ALA A C 1
ATOM 903 O O . ALA A 1 111 ? 11.961 -3.085 -19.649 1.00 84.38 111 ALA A O 1
ATOM 904 N N . PRO A 1 112 ? 13.425 -4.624 -20.428 1.00 84.19 112 PRO A N 1
ATOM 905 C CA . PRO A 1 112 ? 14.268 -3.654 -21.127 1.00 84.19 112 PRO A CA 1
ATOM 906 C C . PRO A 1 112 ? 13.501 -2.881 -22.209 1.00 84.19 112 PRO A C 1
ATOM 908 O O . PRO A 1 112 ? 13.793 -1.707 -22.434 1.00 84.19 112 PRO A O 1
ATOM 911 N N . ASP A 1 113 ? 12.482 -3.502 -22.810 1.00 86.69 113 ASP A N 1
ATOM 912 C CA . ASP A 1 113 ? 11.629 -2.888 -23.834 1.00 86.69 113 ASP A CA 1
ATOM 913 C C . ASP A 1 113 ? 10.802 -1.718 -23.282 1.00 86.69 113 ASP A C 1
ATOM 915 O O . ASP A 1 113 ? 10.585 -0.718 -23.966 1.00 86.69 113 ASP A O 1
ATOM 919 N N . LEU A 1 114 ? 10.346 -1.826 -22.029 1.00 84.38 114 LEU A N 1
ATOM 920 C CA . LEU A 1 114 ? 9.473 -0.833 -21.402 1.00 84.38 114 LEU A CA 1
ATOM 921 C C . LEU A 1 114 ? 10.271 0.269 -20.686 1.00 84.38 114 LEU A C 1
ATOM 923 O O . LEU A 1 114 ? 9.800 1.402 -20.569 1.00 84.38 114 LEU A O 1
ATOM 927 N N . TYR A 1 115 ? 11.482 -0.048 -20.212 1.00 84.81 115 TYR A N 1
ATOM 928 C CA . TYR A 1 115 ? 12.312 0.852 -19.407 1.00 84.81 115 TYR A CA 1
ATOM 929 C C . TYR A 1 115 ? 13.796 0.833 -19.828 1.00 84.81 115 TYR A C 1
ATOM 931 O O . TYR A 1 115 ? 14.654 0.395 -19.055 1.00 84.81 115 TYR A O 1
ATOM 939 N N . PRO A 1 116 ? 14.146 1.364 -21.015 1.00 86.38 116 PRO A N 1
ATOM 940 C CA . PRO A 1 116 ? 15.526 1.355 -21.490 1.00 86.38 116 PRO A CA 1
ATOM 941 C C . PRO A 1 116 ? 16.442 2.178 -20.574 1.00 86.38 116 PRO A C 1
ATOM 943 O O . PRO A 1 116 ? 16.143 3.322 -20.221 1.00 86.38 116 PRO A O 1
ATOM 946 N N . GLY A 1 117 ? 17.574 1.589 -20.178 1.00 84.38 117 GLY A N 1
ATOM 947 C CA . GLY A 1 117 ? 18.608 2.259 -19.381 1.00 84.38 117 GLY A CA 1
ATOM 948 C C . GLY A 1 117 ? 18.200 2.625 -17.948 1.00 84.38 117 GLY A C 1
ATOM 949 O O . GLY A 1 117 ? 18.891 3.420 -17.308 1.00 84.38 117 GLY A O 1
ATOM 950 N N . ARG A 1 118 ? 17.089 2.081 -17.429 1.00 83.81 118 ARG A N 1
ATOM 951 C CA . ARG A 1 118 ? 16.695 2.240 -16.023 1.00 83.81 118 ARG A CA 1
ATOM 952 C C . ARG A 1 118 ? 17.052 0.987 -15.232 1.00 83.81 118 ARG A C 1
ATOM 954 O O . ARG A 1 118 ? 16.572 -0.096 -15.533 1.00 83.81 118 ARG A O 1
ATOM 961 N N . SER A 1 119 ? 17.830 1.172 -14.171 1.00 82.06 119 SER A N 1
ATOM 962 C CA . SER A 1 119 ? 18.186 0.118 -13.218 1.00 82.06 119 SER A CA 1
ATOM 963 C C . SER A 1 119 ? 17.640 0.440 -11.833 1.00 82.06 119 SER A C 1
ATOM 965 O O . SER A 1 119 ? 17.588 1.603 -11.423 1.00 82.06 119 SER A O 1
ATOM 967 N N . GLY A 1 120 ? 17.234 -0.598 -11.105 1.00 84.44 120 GLY A N 1
ATOM 968 C CA . GLY A 1 120 ? 16.688 -0.490 -9.753 1.00 84.44 120 GLY A CA 1
ATOM 969 C C . GLY A 1 120 ? 15.341 -1.189 -9.570 1.00 84.44 120 GLY A C 1
ATOM 970 O O . GLY A 1 120 ? 14.799 -1.812 -10.481 1.00 84.44 120 GLY A O 1
ATOM 971 N N . SER A 1 121 ? 14.815 -1.089 -8.351 1.00 86.69 121 SER A N 1
ATOM 972 C CA . SER A 1 121 ? 13.533 -1.676 -7.952 1.00 86.69 121 SER A CA 1
ATOM 973 C C . SER A 1 121 ? 12.372 -0.762 -8.346 1.00 86.69 121 SER A C 1
ATOM 975 O O . SER A 1 121 ? 12.395 0.429 -8.034 1.00 86.69 121 SER A O 1
ATOM 977 N N . ILE A 1 122 ? 11.332 -1.333 -8.958 1.00 89.75 122 ILE A N 1
ATOM 978 C CA . ILE A 1 122 ? 10.045 -0.667 -9.229 1.00 89.75 122 ILE A CA 1
ATOM 979 C C . ILE A 1 122 ? 9.295 -0.420 -7.914 1.00 89.75 122 ILE A C 1
ATOM 981 O O . ILE A 1 122 ? 8.586 0.574 -7.759 1.00 89.75 122 ILE A O 1
ATOM 985 N N . ILE A 1 123 ? 9.481 -1.315 -6.940 1.00 89.94 123 ILE A N 1
ATOM 986 C CA . ILE A 1 123 ? 8.842 -1.230 -5.628 1.00 89.94 123 ILE A CA 1
ATOM 987 C C . ILE A 1 123 ? 9.479 -0.118 -4.780 1.00 89.94 123 ILE A C 1
ATOM 989 O O . ILE A 1 123 ? 10.696 -0.160 -4.550 1.00 89.94 123 ILE A O 1
ATOM 993 N N . PRO A 1 124 ? 8.680 0.843 -4.268 1.00 88.94 124 PRO A N 1
ATOM 994 C CA . PRO A 1 124 ? 9.184 1.932 -3.441 1.00 88.94 124 PRO A CA 1
ATOM 995 C C . PRO A 1 124 ? 9.608 1.438 -2.053 1.00 88.94 124 PRO A C 1
ATOM 997 O O . PRO A 1 124 ? 9.040 0.491 -1.506 1.00 88.94 124 PRO A O 1
ATOM 1000 N N . PHE A 1 125 ? 10.567 2.134 -1.432 1.00 88.00 125 PHE A N 1
ATOM 1001 C CA . PHE A 1 125 ? 11.063 1.784 -0.094 1.00 88.00 125 PHE A CA 1
ATOM 1002 C C . PHE A 1 125 ? 9.946 1.745 0.961 1.00 88.00 125 PHE A C 1
ATOM 1004 O O . PHE A 1 125 ? 9.914 0.839 1.788 1.00 88.00 125 PHE A O 1
ATOM 1011 N N . SER A 1 126 ? 8.983 2.669 0.886 1.00 90.69 126 SER A N 1
ATOM 1012 C CA . SER A 1 126 ? 7.823 2.699 1.785 1.00 90.69 126 SER A CA 1
ATOM 1013 C C . SER A 1 126 ? 7.000 1.410 1.737 1.00 90.69 126 SER A C 1
ATOM 1015 O O . SER A 1 126 ? 6.521 0.967 2.773 1.00 90.69 126 SER A O 1
ATOM 1017 N N . LEU A 1 127 ? 6.874 0.774 0.566 1.00 90.94 127 LEU A N 1
ATOM 1018 C CA . LEU A 1 127 ? 6.145 -0.490 0.439 1.00 90.94 127 LEU A CA 1
ATOM 1019 C C . LEU A 1 127 ? 6.913 -1.640 1.103 1.00 90.94 127 LEU A C 1
ATOM 1021 O O . LEU A 1 127 ? 6.316 -2.487 1.762 1.00 90.94 127 LEU A O 1
ATOM 1025 N N . ARG A 1 128 ? 8.248 -1.636 1.002 1.00 91.62 128 ARG A N 1
ATOM 1026 C CA . ARG A 1 128 ? 9.093 -2.616 1.700 1.00 91.62 128 ARG A CA 1
ATOM 1027 C C . ARG A 1 128 ? 9.001 -2.458 3.219 1.00 91.62 128 ARG A C 1
ATOM 1029 O O . ARG A 1 128 ? 8.940 -3.454 3.931 1.00 91.62 128 ARG A O 1
ATOM 1036 N N . LEU A 1 129 ? 8.952 -1.217 3.704 1.00 91.50 129 LEU A N 1
ATOM 1037 C CA . LEU A 1 129 ? 8.773 -0.930 5.127 1.00 91.50 129 LEU A CA 1
ATOM 1038 C C . LEU A 1 129 ? 7.420 -1.449 5.631 1.00 91.50 129 LEU A C 1
ATOM 1040 O O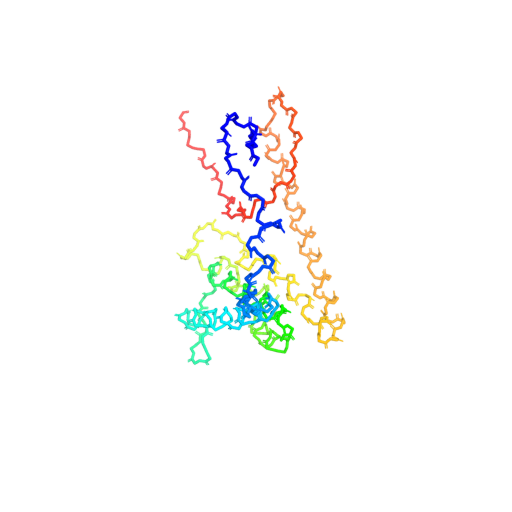 . LEU A 1 129 ? 7.376 -2.161 6.628 1.00 91.50 129 LEU A O 1
ATOM 1044 N N . VAL A 1 130 ? 6.344 -1.173 4.888 1.00 92.56 130 VAL A N 1
ATOM 1045 C CA . VAL A 1 130 ? 5.000 -1.694 5.179 1.00 92.56 130 VAL A CA 1
ATOM 1046 C C . VAL A 1 130 ? 4.995 -3.225 5.247 1.00 92.56 130 VAL A C 1
ATOM 1048 O O . VAL A 1 130 ? 4.409 -3.798 6.161 1.00 92.56 130 VAL A O 1
ATOM 1051 N N . HIS A 1 131 ? 5.703 -3.903 4.342 1.00 92.69 131 HIS A N 1
ATOM 1052 C CA . HIS A 1 131 ? 5.828 -5.362 4.361 1.00 92.69 131 HIS A CA 1
ATOM 1053 C C . HIS A 1 131 ? 6.541 -5.919 5.593 1.00 92.69 131 HIS A C 1
ATOM 1055 O O . HIS A 1 131 ? 6.197 -7.008 6.060 1.00 92.69 131 HIS A O 1
ATOM 1061 N N . ALA A 1 132 ? 7.519 -5.196 6.130 1.00 92.69 132 ALA A N 1
ATOM 1062 C CA . ALA A 1 132 ? 8.191 -5.585 7.363 1.00 92.69 132 ALA A CA 1
ATOM 1063 C C . ALA A 1 132 ? 7.342 -5.290 8.609 1.00 92.69 132 ALA A C 1
ATOM 1065 O O . ALA A 1 132 ? 7.393 -6.044 9.575 1.00 92.69 132 ALA A O 1
ATOM 1066 N N . GLU A 1 133 ? 6.530 -4.234 8.576 1.00 91.06 133 GLU A N 1
ATOM 1067 C CA . GLU A 1 133 ? 5.654 -3.850 9.685 1.00 91.06 133 GLU A CA 1
ATOM 1068 C C . GLU A 1 133 ? 4.416 -4.756 9.803 1.00 91.06 133 GLU A C 1
ATOM 1070 O O . GLU A 1 133 ? 3.934 -5.024 10.898 1.00 91.06 133 GLU A O 1
ATOM 1075 N N . LEU A 1 134 ? 3.890 -5.271 8.692 1.00 91.94 134 LEU A N 1
ATOM 1076 C CA . LEU A 1 134 ? 2.609 -5.982 8.680 1.00 91.94 134 LEU A CA 1
ATOM 1077 C C . LEU A 1 134 ? 2.543 -7.221 9.605 1.00 91.94 134 LEU A C 1
ATOM 1079 O O . LEU A 1 134 ? 1.570 -7.329 10.356 1.00 91.94 134 LEU A O 1
ATOM 1083 N N . PRO A 1 135 ? 3.546 -8.127 9.649 1.00 92.44 135 PRO A N 1
ATOM 1084 C CA . PRO A 1 135 ? 3.515 -9.288 10.545 1.00 92.44 135 PRO A CA 1
ATOM 1085 C C . PRO A 1 135 ? 3.470 -8.909 12.026 1.00 92.44 135 PRO A C 1
ATOM 1087 O O . PRO A 1 135 ? 2.928 -9.665 12.832 1.00 92.44 135 PRO A O 1
ATOM 1090 N N . PHE A 1 136 ? 3.987 -7.730 12.387 1.00 93.38 136 PHE A N 1
ATOM 1091 C CA . PHE A 1 136 ? 3.937 -7.227 13.756 1.00 93.38 136 PHE A CA 1
ATOM 1092 C C . PHE A 1 136 ? 2.490 -6.975 14.204 1.00 93.38 136 PHE A C 1
ATOM 1094 O O . PHE A 1 136 ? 2.116 -7.369 15.307 1.00 93.38 136 PHE A O 1
ATOM 1101 N N . HIS A 1 137 ? 1.645 -6.425 13.325 1.00 91.19 137 HIS A N 1
ATOM 1102 C CA . HIS A 1 137 ? 0.219 -6.197 13.607 1.00 91.19 137 HIS A CA 1
ATOM 1103 C C . HIS A 1 137 ? -0.604 -7.492 13.715 1.00 91.19 137 HIS A C 1
ATOM 1105 O O . HIS A 1 137 ? -1.674 -7.483 14.316 1.00 91.19 137 HIS A O 1
ATOM 1111 N N . LEU A 1 138 ? -0.097 -8.609 13.180 1.00 91.69 138 LEU A N 1
ATOM 1112 C CA . LEU A 1 138 ? -0.693 -9.950 13.294 1.00 91.69 138 LEU A CA 1
ATOM 1113 C C . LEU A 1 138 ? -0.134 -10.768 14.474 1.00 91.69 138 LEU A C 1
ATOM 1115 O O . LEU A 1 138 ? -0.439 -11.953 14.599 1.00 91.69 138 LEU A O 1
ATOM 1119 N N . GLY A 1 139 ? 0.719 -10.175 15.316 1.00 91.31 139 GLY A N 1
ATOM 1120 C CA . GLY A 1 139 ? 1.355 -10.863 16.446 1.00 91.31 139 GLY A CA 1
ATOM 1121 C C . GLY A 1 139 ? 2.520 -11.786 16.064 1.00 91.31 139 GLY A C 1
ATOM 1122 O O . GLY A 1 139 ? 3.019 -12.522 16.911 1.00 91.31 139 GLY A O 1
ATOM 1123 N N . ARG A 1 140 ? 2.994 -11.747 14.812 1.00 92.62 140 ARG A N 1
ATOM 1124 C CA . ARG A 1 140 ? 4.146 -12.524 14.318 1.00 92.62 140 ARG A CA 1
ATOM 1125 C C . ARG A 1 140 ? 5.422 -11.679 14.369 1.00 92.62 140 ARG A C 1
ATOM 1127 O O . ARG A 1 140 ? 5.993 -11.318 13.337 1.00 92.62 140 ARG A O 1
ATOM 1134 N N . SER A 1 141 ? 5.865 -11.353 15.580 1.00 93.25 141 SER A N 1
ATOM 1135 C CA . SER A 1 141 ? 7.042 -10.503 15.823 1.00 93.25 141 SER A CA 1
ATOM 1136 C C . SER A 1 141 ? 8.335 -11.063 15.222 1.00 93.25 141 SER A C 1
ATOM 1138 O O . SER A 1 141 ? 9.113 -10.295 14.667 1.00 93.25 141 SER A O 1
ATOM 1140 N N . GLU A 1 142 ? 8.531 -12.384 15.262 1.00 93.56 142 GLU A N 1
ATOM 1141 C CA . GLU A 1 142 ? 9.704 -13.068 14.685 1.00 93.56 142 GLU A CA 1
ATOM 1142 C C . GLU A 1 142 ? 9.865 -12.765 13.186 1.00 93.56 142 GLU A C 1
ATOM 1144 O O . GLU A 1 142 ? 10.925 -12.352 12.721 1.00 93.56 142 GLU A O 1
ATOM 1149 N N . GLN A 1 143 ? 8.773 -12.888 12.424 1.00 92.56 143 GLN A N 1
ATOM 1150 C CA . GLN A 1 143 ? 8.776 -12.628 10.982 1.00 92.56 143 GLN A CA 1
ATOM 1151 C C . GLN A 1 143 ? 8.964 -11.140 10.664 1.00 92.56 143 GLN A C 1
ATOM 1153 O O . GLN A 1 143 ? 9.608 -10.797 9.672 1.00 92.56 143 GLN A O 1
ATOM 1158 N N . ALA A 1 144 ? 8.400 -10.247 11.483 1.00 92.69 144 ALA A N 1
ATOM 1159 C CA . ALA A 1 144 ? 8.603 -8.808 11.325 1.00 92.69 144 ALA A CA 1
ATOM 1160 C C . ALA A 1 144 ? 10.079 -8.437 11.522 1.00 92.69 144 ALA A C 1
ATOM 1162 O O . ALA A 1 144 ? 10.653 -7.682 10.737 1.00 92.69 144 ALA A O 1
ATOM 1163 N N . LEU A 1 145 ? 10.703 -9.012 12.549 1.00 93.44 145 LEU A N 1
ATOM 1164 C CA . LEU A 1 145 ? 12.094 -8.778 12.901 1.00 93.44 145 LEU A CA 1
ATOM 1165 C C . LEU A 1 145 ? 13.043 -9.269 11.799 1.00 93.44 145 LEU A C 1
ATOM 1167 O O . LEU A 1 145 ? 13.897 -8.497 11.363 1.00 93.44 145 LEU A O 1
ATOM 1171 N N . ASP A 1 146 ? 12.838 -10.475 11.267 1.00 93.81 146 ASP A N 1
ATOM 1172 C CA . ASP A 1 146 ? 13.621 -11.005 10.139 1.00 93.81 146 ASP A CA 1
ATOM 1173 C C . ASP A 1 146 ? 13.562 -10.081 8.905 1.00 93.81 146 ASP A C 1
ATOM 1175 O O . ASP A 1 146 ? 14.586 -9.673 8.346 1.00 93.81 146 ASP A O 1
ATOM 1179 N N . ARG A 1 147 ? 12.357 -9.615 8.546 1.00 91.25 147 ARG A N 1
ATOM 1180 C CA . ARG A 1 147 ? 12.158 -8.664 7.436 1.00 91.25 147 ARG A CA 1
ATOM 1181 C C . ARG A 1 147 ? 12.840 -7.315 7.681 1.00 91.25 147 ARG A C 1
ATOM 1183 O O . ARG A 1 147 ? 13.374 -6.722 6.740 1.00 91.25 147 ARG A O 1
ATOM 1190 N N . LEU A 1 148 ? 12.838 -6.818 8.918 1.00 91.31 148 LEU A N 1
ATOM 1191 C CA . LEU A 1 148 ? 13.524 -5.576 9.285 1.00 91.31 148 LEU A CA 1
ATOM 1192 C C . LEU A 1 148 ? 15.049 -5.721 9.206 1.00 91.31 148 LEU A C 1
ATOM 1194 O O . LEU A 1 148 ? 15.713 -4.831 8.670 1.00 91.31 148 LEU A O 1
ATOM 1198 N N . TYR A 1 149 ? 15.615 -6.838 9.669 1.00 91.94 149 TYR A N 1
ATOM 1199 C CA . TYR A 1 149 ? 17.051 -7.104 9.539 1.00 91.94 149 TYR A CA 1
ATOM 1200 C C . TYR A 1 149 ? 17.479 -7.229 8.075 1.00 91.94 149 TYR A C 1
ATOM 1202 O O . TYR A 1 149 ? 18.498 -6.648 7.682 1.00 91.94 149 TYR A O 1
ATOM 1210 N N . HIS A 1 150 ? 16.671 -7.893 7.245 1.00 89.81 150 HIS A N 1
ATOM 1211 C CA . HIS A 1 150 ? 16.896 -7.943 5.799 1.00 89.81 150 HIS A CA 1
ATOM 1212 C C . HIS A 1 150 ? 16.884 -6.540 5.172 1.00 89.81 150 HIS A C 1
ATOM 1214 O O . HIS A 1 150 ? 17.774 -6.185 4.395 1.00 89.81 150 HIS A O 1
ATOM 1220 N N . LEU A 1 151 ? 15.947 -5.677 5.579 1.00 88.19 151 LEU A N 1
ATOM 1221 C CA . LEU A 1 151 ? 15.907 -4.280 5.137 1.00 88.19 151 LEU A CA 1
ATOM 1222 C C . LEU A 1 151 ? 17.145 -3.485 5.545 1.00 88.19 151 LEU A C 1
ATOM 1224 O O . LEU A 1 151 ? 17.690 -2.749 4.720 1.00 88.19 151 LEU A O 1
ATOM 1228 N N . ILE A 1 152 ? 17.620 -3.636 6.780 1.00 89.12 152 ILE A N 1
ATOM 1229 C CA . ILE A 1 152 ? 18.850 -2.983 7.244 1.00 89.12 152 ILE A CA 1
ATOM 1230 C C . ILE A 1 152 ? 20.043 -3.433 6.392 1.00 89.12 152 ILE A C 1
ATOM 1232 O O . ILE A 1 152 ? 20.859 -2.598 5.989 1.00 89.12 152 ILE A O 1
ATOM 1236 N N . ALA A 1 153 ? 20.125 -4.720 6.041 1.00 87.12 153 ALA A N 1
ATOM 1237 C CA . ALA A 1 153 ? 21.166 -5.231 5.152 1.00 87.12 153 ALA A CA 1
ATOM 1238 C C . ALA A 1 153 ? 21.104 -4.580 3.756 1.00 87.12 153 ALA A C 1
ATOM 1240 O O . ALA A 1 153 ? 22.141 -4.179 3.213 1.00 87.12 153 ALA A O 1
ATOM 1241 N N . ILE A 1 154 ? 19.902 -4.403 3.194 1.00 81.00 154 ILE A N 1
ATOM 1242 C CA . ILE A 1 154 ? 19.687 -3.708 1.913 1.00 81.00 154 ILE A CA 1
ATOM 1243 C C . ILE A 1 154 ? 20.086 -2.230 2.017 1.00 81.00 154 ILE A C 1
ATOM 1245 O O . ILE A 1 154 ? 20.843 -1.741 1.176 1.00 81.00 154 ILE A O 1
ATOM 1249 N N . ILE A 1 155 ? 19.650 -1.520 3.061 1.00 85.38 155 ILE A N 1
ATOM 1250 C CA . ILE A 1 155 ? 20.010 -0.112 3.295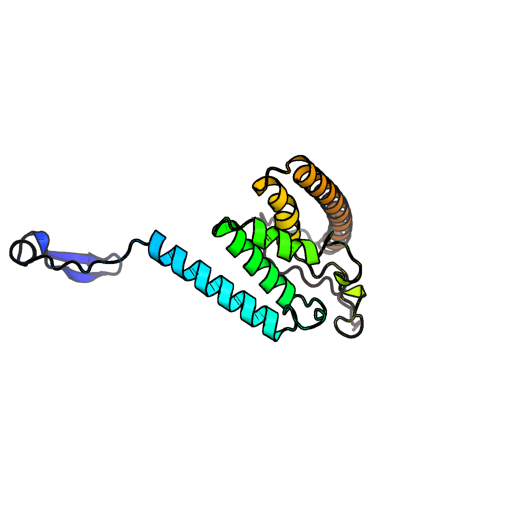 1.00 85.38 155 ILE A CA 1
ATOM 1251 C C . ILE A 1 155 ? 21.529 0.033 3.425 1.00 85.38 155 ILE A C 1
ATOM 1253 O O . ILE A 1 155 ? 22.112 0.946 2.842 1.00 85.38 155 ILE A O 1
ATOM 1257 N N . GLY A 1 156 ? 22.196 -0.890 4.119 1.00 81.94 156 GLY A N 1
ATOM 1258 C CA . GLY A 1 156 ? 23.653 -0.914 4.237 1.00 81.94 156 GLY A CA 1
ATOM 1259 C C . GLY A 1 156 ? 24.372 -1.121 2.899 1.00 81.94 156 GLY A C 1
ATOM 1260 O O . GLY A 1 156 ? 25.460 -0.576 2.699 1.00 81.94 156 GLY A O 1
ATOM 1261 N N . ARG A 1 157 ? 23.795 -1.882 1.961 1.00 72.50 157 ARG A N 1
ATOM 1262 C CA . ARG A 1 157 ? 24.318 -2.021 0.586 1.00 72.50 157 ARG A CA 1
ATOM 1263 C C . ARG A 1 157 ? 24.132 -0.728 -0.213 1.00 72.50 157 ARG A C 1
ATOM 1265 O O . ARG A 1 157 ? 25.094 -0.227 -0.793 1.00 72.50 157 ARG A O 1
ATOM 1272 N N . VAL A 1 158 ? 22.934 -0.144 -0.165 1.00 70.81 158 VAL A N 1
ATOM 1273 C CA . VAL A 1 158 ? 22.590 1.086 -0.900 1.00 70.81 158 VAL A CA 1
ATOM 1274 C C . VAL A 1 158 ? 23.363 2.298 -0.379 1.00 70.81 158 VAL A C 1
ATOM 1276 O O . VAL A 1 158 ? 23.863 3.092 -1.171 1.00 70.81 158 VAL A O 1
ATOM 1279 N N . SER A 1 159 ? 23.504 2.442 0.940 1.00 67.19 159 SER A N 1
ATOM 1280 C CA . SER A 1 159 ? 24.268 3.531 1.560 1.00 67.19 159 SER A CA 1
ATOM 1281 C C . SER A 1 159 ? 25.725 3.506 1.090 1.00 67.19 159 SER A C 1
ATOM 1283 O O . SER A 1 159 ? 26.234 4.515 0.605 1.00 67.19 159 SER A O 1
ATOM 1285 N N . ARG A 1 160 ? 26.363 2.327 1.091 1.00 59.25 160 ARG A N 1
ATOM 1286 C CA . ARG A 1 160 ? 27.736 2.152 0.586 1.00 59.25 160 ARG A CA 1
ATOM 1287 C C . ARG A 1 160 ? 27.882 2.509 -0.899 1.00 59.25 160 ARG A C 1
ATOM 1289 O O . ARG A 1 160 ? 28.856 3.160 -1.262 1.00 59.25 160 ARG A O 1
ATOM 1296 N N . GLN A 1 161 ? 26.901 2.175 -1.740 1.00 56.88 161 GLN A N 1
ATOM 1297 C CA . GLN A 1 161 ? 26.873 2.607 -3.147 1.00 56.88 161 GLN A CA 1
ATOM 1298 C C . GLN A 1 161 ? 26.702 4.127 -3.303 1.00 56.88 161 GLN A C 1
ATOM 1300 O O . GLN A 1 161 ? 27.357 4.745 -4.143 1.00 56.88 161 GLN A O 1
ATOM 1305 N N . ARG A 1 162 ? 25.863 4.757 -2.473 1.00 51.88 162 ARG A N 1
ATOM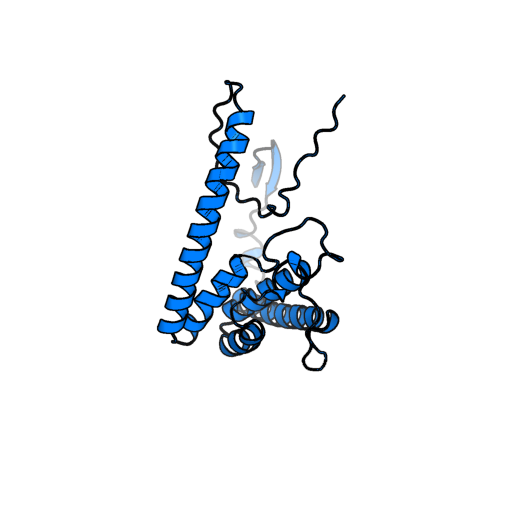 1306 C CA . ARG A 1 162 ? 25.601 6.206 -2.521 1.00 51.88 162 ARG A CA 1
ATOM 1307 C C . ARG A 1 162 ? 26.826 7.033 -2.114 1.00 51.88 162 ARG A C 1
ATOM 1309 O O . ARG A 1 162 ? 27.069 8.072 -2.722 1.00 51.88 162 ARG A O 1
ATOM 1316 N N . PHE A 1 163 ? 27.622 6.547 -1.158 1.00 43.81 163 PHE A N 1
ATOM 1317 C CA . PHE A 1 163 ? 28.894 7.166 -0.753 1.00 43.81 163 PHE A CA 1
ATOM 1318 C C . PHE A 1 163 ? 29.954 7.170 -1.870 1.00 43.81 163 PHE A C 1
ATOM 1320 O O . PHE A 1 163 ? 30.731 8.118 -1.975 1.00 43.81 163 PHE A O 1
ATOM 1327 N N . LEU A 1 164 ? 29.964 6.165 -2.753 1.00 43.25 164 LEU A N 1
ATOM 1328 C CA . LEU A 1 164 ? 30.861 6.153 -3.916 1.00 43.25 164 LEU A CA 1
ATOM 1329 C C . LEU A 1 164 ? 30.423 7.172 -4.984 1.00 43.25 164 LEU A C 1
ATOM 1331 O O . LEU A 1 164 ? 31.267 7.868 -5.549 1.00 43.25 164 LEU A O 1
ATOM 1335 N N . CYS A 1 165 ? 29.112 7.341 -5.201 1.00 40.75 165 CYS A N 1
ATOM 1336 C CA . CYS A 1 165 ? 28.591 8.352 -6.128 1.00 40.75 165 CYS A CA 1
ATOM 1337 C C . CYS A 1 165 ? 28.823 9.793 -5.646 1.00 40.75 165 CYS A C 1
ATOM 1339 O O . CYS A 1 165 ? 29.176 10.653 -6.461 1.00 40.75 165 CYS A O 1
ATOM 1341 N N . THR A 1 166 ? 28.665 10.083 -4.348 1.00 40.44 166 THR A N 1
ATOM 1342 C CA . THR A 1 166 ? 28.913 11.436 -3.817 1.00 40.44 166 THR A CA 1
ATOM 1343 C C . THR A 1 166 ? 30.382 11.824 -3.914 1.00 40.44 166 THR A C 1
ATOM 1345 O O . THR A 1 166 ? 30.663 12.982 -4.198 1.00 40.44 166 THR A O 1
ATOM 1348 N N . HIS A 1 167 ? 31.332 10.893 -3.793 1.00 37.78 167 HIS A N 1
ATOM 1349 C CA . HIS A 1 167 ? 32.750 11.190 -4.028 1.00 37.78 167 HIS A CA 1
ATOM 1350 C C . HIS A 1 167 ? 33.074 11.538 -5.490 1.00 37.78 167 HIS A C 1
ATOM 1352 O O . HIS A 1 167 ? 33.843 12.470 -5.736 1.00 37.78 167 HIS A O 1
ATOM 1358 N N . SER A 1 168 ? 32.455 10.876 -6.473 1.00 36.69 168 SER A N 1
ATOM 1359 C CA . SER A 1 168 ? 32.600 11.254 -7.891 1.00 36.69 168 SER A CA 1
ATOM 1360 C C . SER A 1 168 ? 31.922 12.588 -8.250 1.00 36.69 168 SER A C 1
ATOM 1362 O O . SER A 1 168 ? 32.418 13.308 -9.116 1.00 36.69 168 SER A O 1
ATOM 1364 N N . ILE A 1 169 ? 30.826 12.952 -7.574 1.00 44.44 169 ILE A N 1
ATOM 1365 C CA . ILE A 1 169 ? 30.116 14.228 -7.776 1.00 44.44 169 ILE A CA 1
ATOM 1366 C C . ILE A 1 169 ? 30.836 15.381 -7.053 1.00 44.44 169 ILE A C 1
ATOM 1368 O O . ILE A 1 169 ? 31.028 16.443 -7.638 1.00 44.44 169 ILE A O 1
ATOM 1372 N N . LEU A 1 170 ? 31.321 15.172 -5.825 1.00 37.88 170 LEU A N 1
ATOM 1373 C CA . LEU A 1 170 ? 32.035 16.187 -5.038 1.00 37.88 170 LEU A CA 1
ATOM 1374 C C . LEU A 1 170 ? 33.405 16.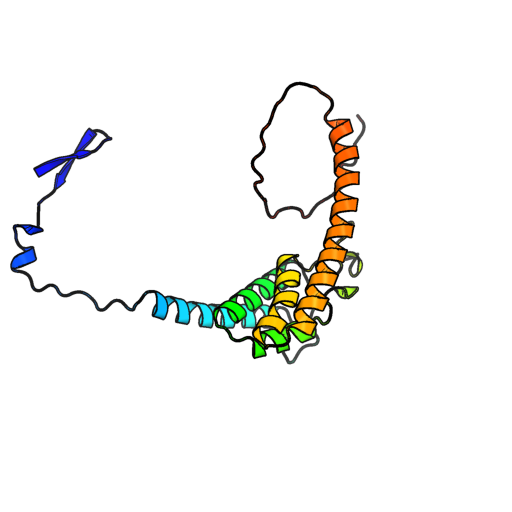551 -5.630 1.00 37.88 170 LEU A C 1
ATOM 1376 O O . LEU A 1 170 ? 33.800 17.710 -5.538 1.00 37.88 170 LEU A O 1
ATOM 1380 N N . LYS A 1 171 ? 34.095 15.632 -6.327 1.00 39.00 171 LYS A N 1
ATOM 1381 C CA . LYS A 1 171 ? 35.293 15.989 -7.117 1.00 39.00 171 LYS A CA 1
ATOM 1382 C C . LYS A 1 171 ? 34.990 16.959 -8.268 1.00 39.00 171 LYS A C 1
ATOM 1384 O O . LYS A 1 171 ? 35.862 17.741 -8.628 1.00 39.00 171 LYS A O 1
ATOM 1389 N N . LYS A 1 172 ? 33.772 16.948 -8.829 1.00 43.53 172 LYS A N 1
ATOM 1390 C CA . LYS A 1 172 ? 33.346 17.893 -9.881 1.00 43.53 172 LYS A CA 1
ATOM 1391 C C . LYS A 1 172 ? 32.882 19.252 -9.342 1.00 43.53 172 LYS A C 1
ATOM 1393 O O . LYS A 1 172 ? 32.798 20.193 -10.120 1.00 43.53 172 LYS A O 1
ATOM 1398 N N . ILE A 1 173 ? 32.615 19.375 -8.038 1.00 41.53 173 ILE A N 1
ATOM 1399 C CA . ILE A 1 173 ? 32.119 20.612 -7.400 1.00 41.53 173 ILE A CA 1
ATOM 1400 C C . ILE A 1 173 ? 33.261 21.375 -6.691 1.00 41.53 173 ILE A C 1
ATOM 1402 O O . ILE A 1 173 ? 33.024 22.310 -5.936 1.00 41.53 173 ILE A O 1
ATOM 1406 N N . SER A 1 174 ? 34.531 21.046 -6.960 1.00 33.62 174 SER A N 1
ATOM 1407 C CA . SER A 1 174 ? 35.671 21.867 -6.523 1.00 33.62 174 SER A CA 1
ATOM 1408 C C . SER A 1 174 ? 35.767 23.160 -7.353 1.00 33.62 174 SER A C 1
ATOM 1410 O O . SER A 1 174 ? 36.638 23.333 -8.200 1.00 33.62 174 SER A O 1
ATOM 1412 N N . LYS A 1 175 ? 34.834 24.082 -7.117 1.00 32.72 175 LYS A N 1
ATOM 1413 C CA . LYS A 1 175 ? 35.104 25.520 -7.130 1.00 32.72 175 LYS A CA 1
ATOM 1414 C C . LYS A 1 175 ? 34.671 26.046 -5.760 1.00 32.72 175 LYS A C 1
ATOM 1416 O O . LYS A 1 175 ? 33.503 25.879 -5.407 1.00 32.72 175 LYS A O 1
ATOM 1421 N N . PRO A 1 176 ? 35.601 26.576 -4.952 1.00 38.25 176 PRO A N 1
ATOM 1422 C CA . PRO A 1 176 ? 35.289 27.033 -3.611 1.00 38.25 176 PRO A CA 1
ATOM 1423 C C . PRO A 1 176 ? 34.589 28.383 -3.73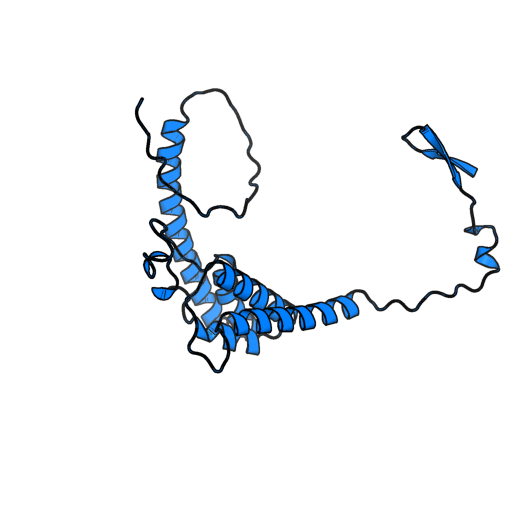5 1.00 38.25 176 PRO A C 1
ATOM 1425 O O . PRO A 1 176 ? 35.156 29.282 -4.335 1.00 38.25 176 PRO A O 1
ATOM 1428 N N . ASP A 1 177 ? 33.337 28.456 -3.288 1.00 30.03 177 ASP A N 1
ATOM 1429 C CA . ASP A 1 177 ? 32.696 29.639 -2.687 1.00 30.03 177 ASP A CA 1
ATOM 1430 C C . ASP A 1 177 ? 31.181 29.426 -2.680 1.00 30.03 177 ASP A C 1
ATOM 1432 O O . ASP A 1 177 ? 30.459 29.993 -3.489 1.00 30.03 177 ASP A O 1
ATOM 1436 N N . CYS A 1 178 ? 30.683 28.555 -1.799 1.00 28.58 178 CYS A N 1
ATOM 1437 C CA . CYS A 1 178 ? 29.282 28.568 -1.364 1.00 28.58 178 CYS A CA 1
ATOM 1438 C C . CYS A 1 178 ? 29.117 27.637 -0.156 1.00 28.58 178 CYS A C 1
ATOM 1440 O O . CYS A 1 178 ? 29.019 26.417 -0.288 1.00 28.58 178 CYS A O 1
ATOM 1442 N N . ILE A 1 179 ? 29.067 28.222 1.040 1.00 34.69 179 ILE A N 1
ATOM 1443 C CA . ILE A 1 179 ? 28.572 27.552 2.243 1.00 34.69 179 ILE A CA 1
ATOM 1444 C C . ILE A 1 179 ? 27.056 27.422 2.071 1.00 34.69 179 ILE A C 1
ATOM 1446 O O . ILE A 1 179 ? 26.334 28.407 2.193 1.00 34.69 179 ILE A O 1
ATOM 1450 N N . VAL A 1 180 ? 26.557 26.219 1.778 1.00 31.52 180 VAL A N 1
ATOM 1451 C CA . VAL A 1 180 ? 25.115 25.938 1.806 1.00 31.52 180 VAL A CA 1
ATOM 1452 C C . VAL A 1 180 ? 24.832 24.916 2.898 1.00 31.52 180 VAL A C 1
ATOM 1454 O O . VAL A 1 180 ? 24.964 23.707 2.704 1.00 31.52 180 VAL A O 1
ATOM 1457 N N . GLN A 1 181 ? 24.390 25.413 4.055 1.00 38.12 181 GLN A N 1
ATOM 1458 C CA . GLN A 1 181 ? 23.578 24.636 4.990 1.00 38.12 181 GLN A CA 1
ATOM 1459 C C . GLN A 1 181 ? 22.309 24.193 4.255 1.00 38.12 181 GLN A C 1
ATOM 1461 O O . GLN A 1 181 ? 21.378 24.974 4.070 1.00 38.12 181 GLN A O 1
ATOM 1466 N N . SER A 1 182 ? 22.266 22.939 3.810 1.00 31.05 182 SER A N 1
ATOM 1467 C CA . SER A 1 182 ? 21.078 22.370 3.176 1.00 31.05 182 SER A CA 1
ATOM 1468 C C . SER A 1 182 ? 20.331 21.481 4.165 1.00 31.05 182 SER A C 1
ATOM 1470 O O . SER A 1 182 ? 20.702 20.354 4.482 1.00 31.05 182 SER A O 1
ATOM 1472 N N . ARG A 1 183 ? 19.229 22.045 4.659 1.00 25.83 183 ARG A N 1
ATOM 1473 C CA . ARG A 1 183 ? 18.097 21.349 5.267 1.00 25.83 183 ARG A CA 1
ATOM 1474 C C . ARG A 1 183 ? 17.660 20.224 4.321 1.00 25.83 183 ARG A C 1
ATOM 1476 O O . ARG A 1 183 ? 17.329 20.506 3.173 1.00 25.83 183 ARG A O 1
ATOM 1483 N N . LEU A 1 184 ? 17.665 18.975 4.792 1.00 28.27 184 LEU A N 1
ATOM 1484 C CA . LEU A 1 184 ? 17.213 17.804 4.033 1.00 28.27 184 LEU A CA 1
ATOM 1485 C C . LEU A 1 184 ? 15.732 17.960 3.659 1.00 28.27 184 LEU A C 1
ATOM 1487 O O . LEU A 1 184 ? 14.837 17.587 4.415 1.00 28.27 184 LEU A O 1
ATOM 1491 N N . ARG A 1 185 ? 15.468 18.528 2.483 1.00 24.73 185 ARG A N 1
ATOM 1492 C CA . ARG A 1 185 ? 14.210 18.336 1.773 1.00 24.73 185 ARG A CA 1
ATOM 1493 C C . ARG A 1 185 ? 14.340 17.000 1.050 1.00 24.73 185 ARG A C 1
ATOM 1495 O O . ARG A 1 185 ? 15.104 16.873 0.099 1.00 24.73 185 ARG A O 1
ATOM 1502 N N . VAL A 1 186 ? 13.654 15.985 1.567 1.00 34.28 186 VAL A N 1
ATOM 1503 C CA . VAL A 1 186 ? 13.487 14.701 0.882 1.00 34.28 186 VAL A CA 1
ATOM 1504 C C . VAL A 1 186 ? 12.499 14.945 -0.254 1.00 34.28 186 VAL A C 1
ATOM 1506 O O . VAL A 1 186 ? 11.297 14.744 -0.106 1.00 34.28 186 VAL A O 1
ATOM 1509 N N . ASP A 1 187 ? 12.996 15.464 -1.373 1.00 26.48 187 ASP A N 1
ATOM 1510 C CA . ASP A 1 187 ? 12.224 15.459 -2.604 1.00 26.48 187 ASP A CA 1
ATOM 1511 C C . ASP A 1 187 ? 12.160 14.003 -3.082 1.00 26.48 187 ASP A C 1
ATOM 1513 O O . ASP A 1 187 ? 13.169 13.392 -3.439 1.00 26.48 187 ASP A O 1
ATOM 1517 N N . ASN A 1 188 ? 10.953 13.433 -3.067 1.00 33.06 188 ASN A N 1
ATOM 1518 C CA . ASN A 1 188 ? 10.623 12.064 -3.491 1.00 33.06 188 ASN A CA 1
ATOM 1519 C C . ASN A 1 188 ? 10.839 11.806 -5.001 1.00 33.06 188 ASN A C 1
ATOM 1521 O O . ASN A 1 188 ? 10.266 10.878 -5.569 1.00 33.06 188 ASN A O 1
ATOM 1525 N N . SER A 1 189 ? 11.675 12.601 -5.666 1.00 35.19 189 SER A N 1
ATOM 1526 C CA . SER A 1 189 ? 12.044 12.451 -7.068 1.00 35.19 189 SER A CA 1
ATOM 1527 C C . SER A 1 189 ? 13.522 12.096 -7.175 1.00 35.19 189 SER A C 1
ATOM 1529 O O . SER A 1 189 ? 14.357 12.905 -7.566 1.00 35.19 189 SER A O 1
ATOM 1531 N N . CYS A 1 190 ? 13.862 10.859 -6.823 1.00 33.91 190 CYS A N 1
ATOM 1532 C CA . CYS A 1 190 ? 15.145 10.271 -7.196 1.00 33.91 190 CYS A CA 1
ATOM 1533 C C . CYS A 1 190 ? 14.885 9.046 -8.079 1.00 33.91 190 CYS A C 1
ATOM 1535 O O . CYS A 1 190 ? 15.232 7.921 -7.740 1.00 33.91 190 CYS A O 1
ATOM 1537 N N . TYR A 1 191 ? 14.223 9.293 -9.210 1.00 34.12 191 TYR A N 1
ATOM 1538 C CA . TYR A 1 191 ? 14.120 8.363 -10.330 1.00 34.12 191 TYR A CA 1
ATOM 1539 C C . TYR A 1 191 ? 14.812 8.988 -11.541 1.00 34.12 191 TYR A C 1
ATOM 1541 O O . TYR A 1 191 ? 14.128 9.402 -12.458 1.00 34.12 191 TYR A O 1
ATOM 1549 N N . THR A 1 192 ? 16.142 9.113 -11.510 1.00 28.78 192 THR A N 1
ATOM 1550 C CA . THR A 1 192 ? 17.036 9.155 -12.688 1.00 28.78 192 THR A CA 1
ATOM 1551 C C . THR A 1 192 ? 18.465 9.433 -12.217 1.00 28.78 192 THR A C 1
ATOM 1553 O O . THR A 1 192 ? 18.814 10.575 -11.928 1.00 28.78 192 THR A O 1
ATOM 1556 N N . CYS A 1 193 ? 19.320 8.412 -12.199 1.00 26.98 193 CYS A N 1
ATOM 1557 C CA . CYS A 1 193 ? 20.727 8.614 -12.539 1.00 26.98 193 CYS A CA 1
ATOM 1558 C C . CYS A 1 193 ? 20.840 8.315 -14.034 1.00 26.98 193 CYS A C 1
ATOM 1560 O O . CYS A 1 193 ? 21.137 7.188 -14.412 1.00 26.98 193 CYS A O 1
ATOM 1562 N N . VAL A 1 194 ? 20.524 9.291 -14.887 1.00 28.03 194 VAL A N 1
ATOM 1563 C CA . VAL A 1 194 ? 20.923 9.211 -16.297 1.00 28.03 194 VAL A CA 1
ATOM 1564 C C . VAL A 1 194 ? 22.331 9.802 -16.372 1.00 28.03 194 VAL A C 1
ATOM 1566 O O . VAL A 1 194 ? 22.531 10.919 -15.885 1.00 28.03 194 VAL A O 1
ATOM 1569 N N . PRO A 1 195 ? 23.328 9.082 -16.913 1.00 28.53 195 PRO A N 1
ATOM 1570 C CA . PRO A 1 195 ? 24.633 9.670 -17.160 1.00 28.53 195 PRO A CA 1
ATOM 1571 C C . PRO A 1 195 ? 24.453 10.807 -18.168 1.00 28.53 195 PRO A C 1
ATOM 1573 O O . PRO A 1 195 ? 23.978 10.584 -19.279 1.00 28.53 195 PRO A O 1
ATOM 1576 N N . ILE A 1 196 ? 24.811 12.032 -17.774 1.00 31.88 196 ILE A N 1
ATOM 1577 C CA . ILE A 1 196 ? 24.908 13.163 -18.700 1.00 31.88 196 ILE A CA 1
ATOM 1578 C C . ILE A 1 196 ? 25.997 12.789 -19.705 1.00 31.88 196 ILE A C 1
ATOM 1580 O O . ILE A 1 196 ? 27.188 12.839 -19.391 1.00 31.88 196 ILE A O 1
ATOM 1584 N N . THR A 1 197 ? 25.584 12.352 -20.891 1.00 31.41 197 THR A N 1
ATOM 1585 C CA . THR A 1 197 ? 26.455 12.201 -22.048 1.00 31.41 197 THR A CA 1
ATOM 1586 C C . THR A 1 197 ? 26.938 13.603 -22.384 1.00 31.41 197 THR A C 1
ATOM 1588 O O . THR A 1 197 ? 26.169 14.468 -22.797 1.00 31.41 197 THR A O 1
ATOM 1591 N N . THR A 1 198 ? 28.210 13.870 -22.114 1.00 32.41 198 THR A N 1
ATOM 1592 C CA . THR A 1 198 ? 28.882 15.080 -22.570 1.00 32.41 198 THR A CA 1
ATOM 1593 C C . THR A 1 198 ? 28.915 15.046 -24.093 1.00 32.41 198 THR A C 1
ATOM 1595 O O . THR A 1 198 ? 29.711 14.306 -24.668 1.00 32.41 198 THR A O 1
ATOM 1598 N N . HIS A 1 199 ? 28.061 15.830 -24.749 1.00 28.89 199 HIS A N 1
ATOM 1599 C CA . HIS A 1 199 ? 28.335 16.241 -26.119 1.00 28.89 199 HIS A CA 1
ATOM 1600 C C . HIS A 1 199 ? 29.502 17.226 -26.070 1.00 28.89 199 HIS A C 1
ATOM 1602 O O . HIS A 1 199 ? 29.396 18.300 -25.480 1.00 28.89 199 HIS A O 1
ATOM 1608 N N . MET A 1 200 ? 30.634 16.799 -26.629 1.00 33.06 200 MET A N 1
ATOM 1609 C CA . MET A 1 200 ? 31.749 17.676 -26.955 1.00 33.06 200 MET A CA 1
ATOM 1610 C C . MET A 1 200 ? 31.289 18.723 -27.976 1.00 33.06 200 MET A C 1
ATOM 1612 O O . MET A 1 200 ? 30.682 18.377 -28.990 1.00 33.06 200 MET A O 1
ATOM 1616 N N . CYS A 1 201 ? 31.602 19.982 -27.696 1.00 31.89 201 CYS A N 1
ATOM 1617 C CA . CYS A 1 201 ? 31.836 21.037 -28.675 1.00 31.89 201 CYS A CA 1
ATOM 1618 C C . CYS A 1 201 ? 33.184 21.660 -28.318 1.00 31.89 201 CYS A C 1
ATOM 1620 O O . CYS A 1 201 ? 33.434 21.813 -27.097 1.00 31.89 201 CYS A O 1
#

Radius of gyration: 26.5 Å; chains: 1; bounding box: 69×63×51 Å

Secondary structure (DSSP, 8-state):
-EEEPTTS-EEE---GGGTGGGTS------PPPHHHHHHHHHHHHHHHHHHHHHHTT-STTSPPPP--HHHHHHHHHHHHHHHHHT-HHHHHHHHHTTTTS--GGGBGGG-TTTSTT--SBSS-HHHHHHHHHHHHHTT-HHHHHHHHHHHHHHHHHHHHHHHHHHHHHHGGG--------------S-------------

Sequence (201 aa):
LVTTNERQKRRMVINYSQAINRFTLLDAYPLPRIDDLTSGWYRVALDVTYRLLSNWGYGEAQGGAALTPFTAQIWLARFALLIRIRNYEVAERELATFGTLDAPNVYFESAPDLYPGRSGSIIPFSLRLVHAELPFHLGRSEQALDRLYHLIAIIGRVSRQRFLCTHSILKKISKPDCIVQSRLRVDNSCYTCVPITTHMC

Foldseek 3Di:
DFDQDPVRDTDDDDPCVVHCVVVDDPPDDPDDDPVVVVLVVLVVLLVVLQVVLVVCQVDPPGDHDQDALVNLVSLLVNLVSCVVVLVLVVSCVVVVVCPLLPDPSQWPVVCCPVPPPFTDGSHDPSVLLSVLCSVVSVVNPVSSVVSVVVSVVVVVVVVVVVVVVVVVVVVVVPDDDDDDPDDDPPPVPPRDPDPPPDDDD